Protein AF-A0A6S6LXG1-F1 (afdb_monomer)

pLDDT: mean 86.77, std 9.82, range [50.0, 97.0]

Nearest PDB structures (foldseek):
  8jmt-assembly1_A  TM=3.812E-01  e=1.300E+00  Homo sapiens

Secondary structure (DSSP, 8-state):
--HHHHHHHHHH-HHHHHHHHTTSHHHHHHHHHHHHHHHHHIIIIIIIIS-BPPPHHHHHHHHHHHHHHHHHHHHHH-TT-HHHHHHHHHHHHHHHHHHHHHHHHHHHHHHHHHSS-TT---PPPSS---GGG--HHHH-HHHH---S-TT--SB-PPTT----HHHHHHHHHTTT--EEEGGGTEEEHHHHHHHHHHHHHHHHHHHHHHHHHHHHHHHHHHHHHHHHHHHTT--

Sequence (235 aa):
MKLSEMIGNFRSDPVGSISQWQDKRFLWIFMAALSLFMVILAHSVFQVWLYMRPCEQCVYIRLAFFAMAFGGIVAAIKPSNPALKIVGYLFAIWGSFKGVLYSIKLDKIHHAAHSEDIFGVQGCSPEPTFPFHLPLDKWSPEWFKPTGDCGYDNPIIPDGAQLSSLQKAITDFYSEGWYLWPPAHFMNMAQCTVITFGVILLFLLVAAVCWIVTLVRKRQSAAHEETSGYTGKLA

Organism: NCBI:txid60035

Foldseek 3Di:
DDPVVLVVVCVVPVLVSLLVVLQDLVVLQVLLVVLVVVLCCCQVPQCPLLVFFAALLNLLLNVLSVLLNVLSVQCSVGVVDVVSPVSSLVSNLVSLVSLLVSLVVLVQCLCCVPDPNPPSPPWGDQDHQDPVRDPCCVVPVSRRGTDDTRNAGAHDDDPPDDHDPVSVVVSVLQRVHDAPHSVVSHHHPSRVRNVVSVVSSVSSVSSVVSNVVVVVVVVVVVVVVVVVVVVVVVD

Radius of gyration: 23.17 Å; Cα contacts (8 Å, |Δi|>4): 299; chains: 1; bounding box: 65×37×72 Å

InterPro domains:
  IPR003752 Disulphide bond formation protein DsbB/BdbC [PF02600] (24-206)
  IPR023380 DsbB-like superfamily [G3DSA:1.20.1550.10] (15-222)
  IPR023380 DsbB-like superfamily [SSF158442] (28-207)
  IPR050183 Disulfide bond formation protein B [PTHR36570] (16-219)

Mean predicted aligned error: 7.6 Å

Structure (mmCIF, N/CA/C/O backbone):
data_AF-A0A6S6LXG1-F1
#
_entry.id   AF-A0A6S6LXG1-F1
#
loop_
_atom_site.group_PDB
_atom_site.id
_atom_site.type_symbol
_atom_site.label_atom_id
_atom_site.label_alt_id
_atom_site.label_comp_id
_atom_site.label_asym_id
_atom_site.label_entity_id
_atom_site.label_seq_id
_atom_site.pdbx_PDB_ins_code
_atom_site.Cartn_x
_atom_site.Cartn_y
_atom_site.Cartn_z
_atom_site.occupancy
_atom_site.B_iso_or_equiv
_atom_site.auth_seq_id
_atom_site.auth_comp_id
_atom_site.auth_asym_id
_atom_site.auth_atom_id
_atom_site.pdbx_PDB_model_num
ATOM 1 N N . MET A 1 1 ? -0.052 13.928 26.828 1.00 54.91 1 MET A N 1
ATOM 2 C CA . MET A 1 1 ? -0.209 12.702 27.641 1.00 54.91 1 MET A CA 1
ATOM 3 C C . MET A 1 1 ? 1.182 12.146 27.875 1.00 54.91 1 MET A C 1
ATOM 5 O O . MET A 1 1 ? 1.918 12.033 26.900 1.00 54.91 1 MET A O 1
ATOM 9 N N . LYS A 1 2 ? 1.592 11.923 29.128 1.00 75.56 2 LYS A N 1
ATOM 10 C CA . LYS A 1 2 ? 2.951 11.444 29.430 1.00 75.56 2 LYS A CA 1
ATOM 11 C C . LYS A 1 2 ? 3.081 9.977 28.999 1.00 75.56 2 LYS A C 1
ATOM 13 O O . LYS A 1 2 ? 2.139 9.204 29.153 1.00 75.56 2 LYS A O 1
ATOM 18 N N . LEU A 1 3 ? 4.238 9.591 28.460 1.00 70.88 3 LEU A N 1
ATOM 19 C CA . LEU A 1 3 ? 4.496 8.228 27.970 1.00 70.88 3 LEU A CA 1
ATOM 20 C C . LEU A 1 3 ? 4.300 7.166 29.073 1.00 70.88 3 LEU A C 1
ATOM 22 O O . LEU A 1 3 ? 3.804 6.077 28.804 1.00 70.88 3 LEU A O 1
ATOM 26 N N . SER A 1 4 ? 4.603 7.515 30.326 1.00 71.62 4 SER A N 1
ATOM 27 C CA . SER A 1 4 ? 4.422 6.649 31.498 1.00 71.62 4 SER A CA 1
ATOM 28 C C . SER A 1 4 ? 2.957 6.283 31.774 1.00 71.62 4 SER A C 1
ATOM 30 O O . SER A 1 4 ? 2.664 5.133 32.088 1.00 71.62 4 SER A O 1
ATOM 32 N N . GLU A 1 5 ? 2.024 7.223 31.605 1.00 72.19 5 GLU A N 1
ATOM 33 C CA . GLU A 1 5 ? 0.582 6.979 31.774 1.00 72.19 5 GLU A CA 1
ATOM 34 C C . GLU A 1 5 ? 0.023 6.114 30.640 1.00 72.19 5 GLU A C 1
ATOM 36 O O . GLU A 1 5 ? -0.834 5.261 30.857 1.00 72.19 5 GLU A O 1
ATOM 41 N N . MET A 1 6 ? 0.550 6.292 29.426 1.00 64.75 6 MET A N 1
ATOM 42 C CA . MET A 1 6 ? 0.181 5.485 28.263 1.00 64.75 6 MET A CA 1
ATOM 43 C C . MET A 1 6 ? 0.564 4.011 28.455 1.00 64.75 6 MET A C 1
ATOM 45 O O . MET A 1 6 ? -0.238 3.125 28.168 1.00 64.75 6 MET A O 1
ATOM 49 N N . ILE A 1 7 ? 1.761 3.756 28.994 1.00 72.75 7 ILE A N 1
ATOM 50 C CA . ILE A 1 7 ? 2.251 2.403 29.292 1.00 72.75 7 ILE A CA 1
ATOM 51 C C . ILE A 1 7 ? 1.462 1.774 30.452 1.00 72.75 7 ILE A C 1
ATOM 53 O O . ILE A 1 7 ? 1.132 0.589 30.395 1.00 72.75 7 ILE A O 1
ATOM 57 N N . GLY A 1 8 ? 1.121 2.559 31.481 1.00 72.50 8 GLY A N 1
ATOM 58 C CA . GLY A 1 8 ? 0.299 2.102 32.605 1.00 72.50 8 GLY A CA 1
ATOM 59 C C . GLY A 1 8 ? -1.102 1.655 32.175 1.00 72.50 8 GLY A C 1
ATOM 60 O O . GLY A 1 8 ? -1.518 0.547 32.505 1.00 72.50 8 GLY A O 1
ATOM 61 N N . ASN A 1 9 ? -1.787 2.469 31.369 1.00 68.69 9 ASN A N 1
ATOM 62 C CA . ASN A 1 9 ? -3.134 2.170 30.868 1.00 68.69 9 ASN A CA 1
ATOM 63 C C . ASN A 1 9 ? -3.162 0.992 29.881 1.00 68.69 9 ASN A C 1
ATOM 65 O O . ASN A 1 9 ? -4.111 0.209 29.870 1.00 68.69 9 ASN A O 1
ATOM 69 N N . PHE A 1 10 ? -2.105 0.825 29.081 1.00 72.69 10 PHE A N 1
ATOM 70 C CA . PHE A 1 10 ? -1.986 -0.318 28.178 1.00 72.69 10 PHE A CA 1
ATOM 71 C C . PHE A 1 10 ? -1.843 -1.646 28.935 1.00 72.69 10 PHE A C 1
ATOM 73 O O . PHE A 1 10 ? -2.375 -2.662 28.498 1.00 72.69 10 PHE A O 1
ATOM 80 N N . ARG A 1 11 ? -1.150 -1.648 30.084 1.00 74.25 11 ARG A N 1
ATOM 81 C CA . ARG A 1 11 ? -1.007 -2.849 30.922 1.00 74.25 11 ARG A CA 1
ATOM 82 C C . ARG A 1 11 ? -2.300 -3.246 31.634 1.00 74.25 11 ARG A C 1
ATOM 84 O O . ARG A 1 11 ? -2.480 -4.431 31.892 1.00 74.25 11 ARG A O 1
ATOM 91 N N . SER A 1 12 ? -3.168 -2.292 31.966 1.00 76.56 12 SER A N 1
ATOM 92 C CA . SER A 1 12 ? -4.411 -2.557 32.700 1.00 76.56 12 SER A CA 1
ATOM 93 C C . SER A 1 12 ? -5.587 -2.925 31.790 1.00 76.56 12 SER A C 1
ATOM 95 O O . SER A 1 12 ? -6.290 -3.888 32.080 1.00 76.56 12 SER A O 1
ATOM 97 N N . ASP A 1 13 ? -5.788 -2.210 30.679 1.00 81.19 13 ASP A N 1
ATOM 98 C CA . ASP A 1 13 ? -6.789 -2.550 29.657 1.00 81.19 13 ASP A CA 1
ATOM 99 C C . ASP A 1 13 ? -6.217 -2.319 28.246 1.00 81.19 13 ASP A C 1
ATOM 101 O O . ASP A 1 13 ? -6.402 -1.244 27.651 1.00 81.19 13 ASP A O 1
ATOM 105 N N . PRO A 1 14 ? -5.512 -3.318 27.679 1.00 81.88 14 PRO A N 1
ATOM 106 C CA . PRO A 1 14 ? -4.904 -3.187 26.357 1.00 81.88 14 PRO A CA 1
ATOM 107 C C . PRO A 1 14 ? -5.962 -2.993 25.265 1.00 81.88 14 PRO A C 1
ATOM 109 O O . PRO A 1 14 ? -5.760 -2.219 24.329 1.00 81.88 14 PRO A O 1
ATOM 112 N N . VAL A 1 15 ? -7.124 -3.638 25.403 1.00 82.56 15 VAL A N 1
ATOM 113 C CA . VAL A 1 15 ? -8.207 -3.591 24.411 1.00 82.56 15 VAL A CA 1
ATOM 114 C C . VAL A 1 15 ? -8.875 -2.216 24.402 1.00 82.56 15 VAL A C 1
ATOM 116 O O . VAL A 1 15 ? -9.028 -1.610 23.338 1.00 82.56 15 VAL A O 1
ATOM 119 N N . GLY A 1 16 ? -9.226 -1.691 25.580 1.00 79.69 16 GLY A N 1
ATOM 120 C CA . GLY A 1 16 ? -9.799 -0.351 25.707 1.00 79.69 16 GLY A CA 1
ATOM 121 C C . GLY A 1 16 ? -8.837 0.744 25.250 1.00 79.69 16 GLY A C 1
ATOM 122 O O . GLY A 1 16 ? -9.248 1.656 24.531 1.00 79.69 16 GLY A O 1
ATOM 123 N N . SER A 1 17 ? -7.548 0.620 25.580 1.00 82.75 17 SER A N 1
ATOM 124 C CA . SER A 1 17 ? -6.512 1.577 25.169 1.00 82.75 17 SER A CA 1
ATOM 125 C C . SER A 1 17 ? -6.363 1.653 23.644 1.00 82.75 17 SER A C 1
ATOM 127 O O . SER A 1 17 ? -6.397 2.749 23.078 1.00 82.75 17 SER A O 1
ATOM 129 N N . ILE A 1 18 ? -6.289 0.504 22.957 1.00 84.88 18 ILE A N 1
ATOM 130 C CA . ILE A 1 18 ? -6.210 0.445 21.486 1.00 84.88 18 ILE A CA 1
ATOM 131 C C . ILE A 1 18 ? -7.464 1.052 20.844 1.00 84.88 18 ILE A C 1
ATOM 133 O O . ILE A 1 18 ? -7.360 1.812 19.878 1.00 84.88 18 ILE A O 1
ATOM 137 N N . SER A 1 19 ? -8.655 0.769 21.384 1.00 85.38 19 SER A N 1
ATOM 138 C CA . SER A 1 19 ? -9.895 1.365 20.873 1.00 85.38 19 SER A CA 1
ATOM 139 C C . SER A 1 19 ? -9.915 2.889 21.038 1.00 85.38 19 SER A C 1
ATOM 141 O O . SER A 1 19 ? -10.388 3.584 20.140 1.00 85.38 19 SER A O 1
ATOM 143 N N . GLN A 1 20 ? -9.419 3.427 22.157 1.00 84.56 20 GLN A N 1
ATOM 144 C CA . GLN A 1 20 ? -9.377 4.877 22.395 1.00 84.56 20 GLN A CA 1
ATOM 145 C C . GLN A 1 20 ? -8.392 5.594 21.467 1.00 84.56 20 GLN A C 1
ATOM 147 O O . GLN A 1 20 ? -8.624 6.738 21.068 1.00 84.56 20 GLN A O 1
ATOM 152 N N . TRP A 1 21 ? -7.288 4.942 21.102 1.00 84.88 21 TRP A N 1
ATOM 153 C CA . TRP A 1 21 ? -6.325 5.513 20.162 1.00 84.88 21 TRP A CA 1
ATOM 154 C C . TRP A 1 21 ? -6.929 5.697 18.770 1.00 84.88 21 TRP A C 1
ATOM 156 O O . TRP A 1 21 ? -6.679 6.716 18.131 1.00 84.88 21 TRP A O 1
ATOM 166 N N . GLN A 1 22 ? -7.805 4.788 18.338 1.00 85.88 22 GLN A N 1
ATOM 167 C CA . GLN A 1 22 ? -8.521 4.908 17.063 1.00 85.88 22 GLN A CA 1
ATOM 168 C C . GLN A 1 22 ? -9.509 6.078 17.016 1.00 85.88 22 GLN A C 1
ATOM 170 O O . GLN A 1 22 ? -9.909 6.496 15.930 1.00 85.88 22 GLN A O 1
ATOM 175 N N . ASP A 1 23 ? -9.919 6.619 18.165 1.00 85.56 23 ASP A N 1
ATOM 176 C CA . ASP A 1 23 ? -10.752 7.824 18.217 1.00 85.56 23 ASP A CA 1
ATOM 177 C C . ASP A 1 23 ? -9.929 9.103 17.976 1.00 85.56 23 ASP A C 1
ATOM 179 O O . ASP A 1 23 ? -10.484 10.192 17.807 1.00 85.56 23 ASP A O 1
ATOM 183 N N . LYS A 1 24 ? -8.593 9.003 17.920 1.00 88.62 24 LYS A N 1
ATOM 184 C CA . LYS A 1 24 ? -7.716 10.119 17.564 1.00 88.62 24 LYS A CA 1
ATOM 185 C C . LYS A 1 24 ? -7.605 10.234 16.045 1.00 88.62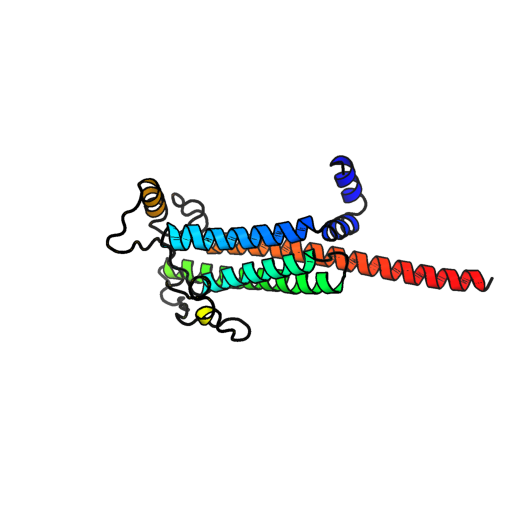 24 LYS A C 1
ATOM 187 O O . LYS A 1 24 ? -7.136 9.325 15.365 1.00 88.62 24 LYS A O 1
ATOM 192 N N . ARG A 1 25 ? -7.943 11.417 15.518 1.00 90.38 25 ARG A N 1
ATOM 193 C CA . ARG A 1 25 ? -7.800 11.759 14.087 1.00 90.38 25 ARG A CA 1
ATOM 194 C C . ARG A 1 25 ? -6.385 11.537 13.559 1.00 90.38 25 ARG A C 1
ATOM 196 O O . ARG A 1 25 ? -6.219 11.166 12.405 1.00 90.38 25 ARG A O 1
ATOM 203 N N . PHE A 1 26 ? -5.389 11.753 14.418 1.00 89.75 26 PHE A N 1
ATOM 204 C CA . PHE A 1 26 ? -3.976 11.649 14.073 1.00 89.75 26 PHE A CA 1
ATOM 205 C C . PHE A 1 26 ? -3.621 10.311 13.416 1.00 89.75 26 PHE A C 1
ATOM 207 O O . PHE A 1 26 ? -2.958 10.325 12.389 1.00 89.75 26 PHE A O 1
ATOM 214 N N . LEU A 1 27 ? -4.106 9.176 13.937 1.00 90.50 27 LEU A N 1
ATOM 215 C CA . LEU A 1 27 ? -3.762 7.862 13.376 1.00 90.50 27 LEU A CA 1
ATOM 216 C C . LEU A 1 27 ? -4.322 7.663 11.963 1.00 90.50 27 LEU A C 1
ATOM 218 O O . LEU A 1 27 ? -3.623 7.168 11.083 1.00 90.50 27 LEU A O 1
ATOM 222 N N . TRP A 1 28 ? -5.558 8.102 11.728 1.00 92.12 28 TRP A N 1
ATOM 223 C CA . TRP A 1 28 ? -6.205 8.008 10.419 1.00 92.12 28 TRP A CA 1
ATOM 224 C C . TRP A 1 28 ? -5.559 8.932 9.384 1.00 92.12 28 TRP A C 1
ATOM 226 O O . TRP A 1 28 ? -5.317 8.517 8.252 1.00 92.12 28 TRP A O 1
ATOM 236 N N . ILE A 1 29 ? -5.223 10.162 9.789 1.00 94.50 29 ILE A N 1
ATOM 237 C CA . ILE A 1 29 ? -4.490 11.116 8.946 1.00 94.50 29 ILE A CA 1
ATOM 238 C C . ILE A 1 29 ? -3.092 10.584 8.640 1.00 94.50 29 ILE A C 1
ATOM 240 O O . ILE A 1 29 ? -2.658 10.659 7.498 1.00 94.50 29 ILE A O 1
ATOM 244 N N . PHE A 1 30 ? -2.401 10.019 9.631 1.00 93.88 30 PHE A N 1
ATOM 245 C CA . PHE A 1 30 ? -1.071 9.448 9.448 1.00 93.88 30 PHE A CA 1
ATOM 246 C C . PHE A 1 30 ? -1.091 8.289 8.446 1.00 93.88 30 PHE A C 1
ATOM 248 O O . PHE A 1 30 ? -0.284 8.270 7.521 1.00 93.88 30 PHE A O 1
ATOM 255 N N . MET A 1 31 ? -2.061 7.374 8.562 1.00 94.06 31 MET A N 1
ATOM 256 C CA . MET A 1 31 ? -2.251 6.292 7.591 1.00 94.06 31 MET A CA 1
ATOM 257 C C . MET A 1 31 ? -2.513 6.832 6.177 1.00 94.06 31 MET A C 1
ATOM 259 O O . MET A 1 31 ? -1.912 6.349 5.215 1.00 94.06 31 MET A O 1
ATOM 263 N N . ALA A 1 32 ? -3.383 7.838 6.040 1.00 95.62 32 ALA A N 1
ATOM 264 C CA . ALA A 1 32 ? -3.685 8.438 4.743 1.00 95.62 32 ALA A CA 1
ATOM 265 C C . ALA A 1 32 ? -2.471 9.154 4.134 1.00 95.62 32 ALA A C 1
ATOM 267 O O . ALA A 1 32 ? -2.164 8.954 2.960 1.00 95.62 32 ALA A O 1
ATOM 268 N N . ALA A 1 33 ? -1.752 9.935 4.942 1.00 96.44 33 ALA A N 1
ATOM 269 C CA . ALA A 1 33 ? -0.554 10.653 4.530 1.00 96.44 33 ALA A CA 1
ATOM 270 C C . ALA A 1 33 ? 0.553 9.691 4.091 1.00 96.44 33 ALA A C 1
ATOM 272 O O . ALA A 1 33 ? 1.143 9.895 3.036 1.00 96.44 33 ALA A O 1
ATOM 273 N N . LEU A 1 34 ? 0.793 8.615 4.848 1.00 95.31 34 LEU A N 1
ATOM 274 C CA . LEU A 1 34 ? 1.797 7.612 4.495 1.00 95.31 34 LEU A CA 1
ATOM 275 C C . LEU A 1 34 ? 1.427 6.867 3.205 1.00 95.31 34 LEU A C 1
ATOM 277 O O . LEU A 1 34 ? 2.284 6.667 2.350 1.00 95.31 34 LEU A O 1
ATOM 281 N N . SER A 1 35 ? 0.150 6.510 3.035 1.00 95.31 35 SER A N 1
ATOM 282 C CA . SER A 1 35 ? -0.333 5.846 1.814 1.00 95.31 35 SER A CA 1
ATOM 283 C C . SER A 1 35 ? -0.146 6.738 0.583 1.00 95.31 35 SER A C 1
ATOM 285 O O . SER A 1 35 ? 0.361 6.286 -0.441 1.00 95.31 35 SER A O 1
ATOM 287 N N . LEU A 1 36 ? -0.500 8.022 0.693 1.00 96.25 36 LEU A N 1
ATOM 288 C CA . LEU A 1 36 ? -0.339 8.982 -0.397 1.00 96.25 36 LEU A CA 1
ATOM 289 C C . LEU A 1 36 ? 1.138 9.284 -0.682 1.00 96.25 36 LEU A C 1
ATOM 291 O O . LEU A 1 36 ? 1.534 9.349 -1.841 1.00 96.25 36 LEU A O 1
ATOM 295 N N . PHE A 1 37 ? 1.960 9.413 0.361 1.00 96.00 37 PHE A N 1
ATOM 296 C CA . PHE A 1 37 ? 3.401 9.608 0.232 1.00 96.00 37 PHE A CA 1
ATOM 297 C C . PHE A 1 37 ? 4.055 8.473 -0.561 1.00 96.00 37 PHE A C 1
ATOM 299 O O . PHE A 1 37 ? 4.823 8.747 -1.478 1.00 96.00 37 PHE A O 1
ATOM 306 N N . MET A 1 38 ? 3.703 7.214 -0.275 1.00 94.44 38 MET A N 1
ATOM 307 C CA . MET A 1 38 ? 4.233 6.062 -1.014 1.00 94.44 38 MET A CA 1
ATOM 308 C C . MET A 1 38 ? 3.838 6.089 -2.494 1.00 94.44 38 MET A C 1
ATOM 310 O O . MET A 1 38 ? 4.668 5.809 -3.356 1.00 94.44 38 MET A O 1
ATOM 314 N N . VAL A 1 39 ? 2.599 6.477 -2.810 1.00 94.75 39 VAL A N 1
ATOM 315 C CA . VAL A 1 39 ? 2.130 6.596 -4.201 1.00 94.75 39 VAL A CA 1
ATOM 316 C C . VAL A 1 39 ? 2.844 7.723 -4.946 1.00 94.75 39 VAL A C 1
ATOM 318 O O . VAL A 1 39 ? 3.282 7.521 -6.078 1.00 94.75 39 VAL A O 1
ATOM 321 N N . ILE A 1 40 ? 3.000 8.888 -4.312 1.00 95.38 40 ILE A N 1
ATOM 322 C CA . ILE A 1 40 ? 3.719 10.030 -4.891 1.00 95.38 40 ILE A CA 1
ATOM 323 C C . ILE A 1 40 ? 5.184 9.668 -5.117 1.00 95.38 40 ILE A C 1
ATOM 325 O O . ILE A 1 40 ? 5.707 9.910 -6.197 1.00 95.38 40 ILE A O 1
ATOM 329 N N . LEU A 1 41 ? 5.837 9.041 -4.140 1.00 93.75 41 LEU A N 1
ATOM 330 C CA . LEU A 1 41 ? 7.217 8.589 -4.274 1.00 93.75 41 LEU A CA 1
ATOM 331 C C . LEU A 1 41 ? 7.359 7.605 -5.443 1.00 93.75 41 LEU A C 1
ATOM 333 O O . LEU A 1 41 ? 8.239 7.776 -6.286 1.00 93.75 41 LEU A O 1
ATOM 337 N N . ALA A 1 42 ? 6.455 6.628 -5.550 1.00 92.75 42 ALA A N 1
ATOM 338 C CA . ALA A 1 42 ? 6.487 5.649 -6.631 1.00 92.75 42 ALA A CA 1
ATOM 339 C C . ALA A 1 42 ? 6.268 6.264 -8.019 1.00 92.75 42 ALA A C 1
ATOM 341 O O . ALA A 1 42 ? 6.842 5.805 -9.006 1.00 92.75 42 ALA A O 1
ATOM 342 N N . HIS A 1 43 ? 5.440 7.298 -8.113 1.00 93.31 43 HIS A N 1
ATOM 343 C CA . HIS A 1 43 ? 5.183 7.975 -9.373 1.00 93.31 43 HIS A CA 1
ATOM 344 C C . HIS A 1 43 ? 6.292 8.980 -9.722 1.00 93.31 43 HIS A C 1
ATOM 346 O O . HIS A 1 43 ? 6.926 8.880 -10.768 1.00 93.31 43 HIS A O 1
ATOM 352 N N . SER A 1 44 ? 6.585 9.925 -8.833 1.00 92.50 44 SER A N 1
ATOM 353 C CA . SER A 1 44 ? 7.521 11.015 -9.106 1.00 92.50 44 SER A CA 1
ATOM 354 C C . SER A 1 44 ? 8.978 10.553 -9.163 1.00 92.50 44 SER A C 1
ATOM 356 O O . SER A 1 44 ? 9.723 11.016 -10.022 1.00 92.50 44 SER A O 1
ATOM 358 N N . VAL A 1 45 ? 9.398 9.642 -8.279 1.00 92.19 45 VAL A N 1
ATOM 359 C CA . VAL A 1 45 ? 10.798 9.193 -8.223 1.00 92.19 45 VAL A CA 1
ATOM 360 C C . VAL A 1 45 ? 11.021 8.001 -9.148 1.00 92.19 45 VAL A C 1
ATOM 362 O O . VAL A 1 45 ? 11.843 8.086 -10.054 1.00 92.19 45 VAL A O 1
ATOM 365 N N . PHE A 1 46 ? 10.286 6.900 -8.966 1.00 91.69 46 PHE A N 1
ATOM 366 C CA . PHE A 1 46 ? 10.557 5.683 -9.743 1.00 91.69 46 PHE A CA 1
ATOM 367 C C . PHE A 1 46 ? 10.071 5.795 -11.192 1.00 91.69 46 PHE A C 1
ATOM 369 O O . PHE A 1 46 ? 10.844 5.543 -12.114 1.00 91.69 46 PHE A O 1
ATOM 376 N N . GLN A 1 47 ? 8.830 6.235 -11.420 1.00 91.69 47 GLN A N 1
ATOM 377 C CA . GLN A 1 47 ? 8.297 6.314 -12.784 1.00 91.69 47 GLN A CA 1
ATOM 378 C C . GLN A 1 47 ? 8.841 7.505 -13.582 1.00 91.69 47 GLN A C 1
ATOM 380 O O . GLN A 1 47 ? 9.290 7.315 -14.709 1.00 91.69 47 GLN A O 1
ATOM 385 N N . VAL A 1 48 ? 8.787 8.723 -13.036 1.00 91.25 48 VAL A N 1
ATOM 386 C CA . VAL A 1 48 ? 9.152 9.934 -13.793 1.00 91.25 48 VAL A CA 1
ATOM 387 C C . VAL A 1 48 ? 10.661 10.185 -13.785 1.00 91.25 48 VAL A C 1
ATOM 389 O O . VAL A 1 48 ? 11.233 10.456 -14.836 1.00 91.25 48 VAL A O 1
ATOM 392 N N . TRP A 1 49 ? 11.322 10.093 -12.626 1.00 91.31 49 TRP A N 1
ATOM 393 C CA . TRP A 1 49 ? 12.741 10.451 -12.513 1.00 91.31 49 TRP A CA 1
ATOM 394 C C . TRP A 1 49 ? 13.698 9.303 -12.873 1.00 91.31 49 TRP A C 1
ATOM 396 O O . TRP A 1 49 ? 14.724 9.547 -13.503 1.00 91.31 49 TRP A O 1
ATOM 406 N N . LEU A 1 50 ? 13.368 8.053 -12.531 1.00 90.75 50 LEU A N 1
ATOM 407 C CA . LEU A 1 50 ? 14.183 6.872 -12.864 1.00 90.75 50 LEU A CA 1
ATOM 408 C C . LEU A 1 50 ? 13.725 6.123 -14.119 1.00 90.75 50 LEU A C 1
ATOM 410 O O . LEU A 1 50 ? 14.344 5.129 -14.477 1.00 90.75 50 LEU A O 1
ATOM 414 N N . TYR A 1 51 ? 12.679 6.587 -14.806 1.00 91.62 51 TYR A N 1
ATOM 415 C CA . TYR A 1 51 ? 12.156 5.960 -16.026 1.00 91.62 51 TYR A CA 1
ATOM 416 C C . TYR A 1 51 ? 11.784 4.471 -15.869 1.00 91.62 51 TYR A C 1
ATOM 418 O O . TYR A 1 51 ? 11.883 3.692 -16.820 1.00 91.62 51 TYR A O 1
ATOM 426 N N . MET A 1 52 ? 11.335 4.059 -14.680 1.00 90.88 52 MET A N 1
ATOM 427 C CA . MET A 1 52 ? 10.823 2.706 -14.443 1.00 90.88 52 MET A CA 1
ATOM 428 C C . MET A 1 52 ? 9.349 2.637 -14.850 1.00 90.88 52 MET A C 1
ATOM 430 O O . MET A 1 52 ? 8.495 3.352 -14.317 1.00 90.88 52 MET A O 1
ATOM 434 N N . ARG A 1 53 ? 9.019 1.786 -15.822 1.00 90.56 53 ARG A N 1
ATOM 435 C CA . ARG A 1 53 ? 7.662 1.742 -16.381 1.00 90.56 53 ARG A CA 1
ATOM 436 C C . ARG A 1 53 ? 6.701 0.982 -15.458 1.00 90.56 53 ARG A C 1
ATOM 438 O O . ARG A 1 53 ? 6.996 -0.150 -15.085 1.00 90.56 53 ARG A O 1
ATOM 445 N N . PRO A 1 54 ? 5.534 1.548 -15.090 1.00 90.69 54 PRO A N 1
ATOM 446 C CA . PRO A 1 54 ? 4.557 0.828 -14.288 1.00 90.69 54 PRO A CA 1
ATOM 447 C C . PRO A 1 54 ? 3.938 -0.329 -15.077 1.00 90.69 54 PRO A C 1
ATOM 449 O O . PRO A 1 54 ? 3.487 -0.175 -16.212 1.00 90.69 54 PRO A O 1
ATOM 452 N N . CYS A 1 55 ? 3.865 -1.475 -14.417 1.00 90.44 55 CYS A N 1
ATOM 453 C CA . CYS A 1 55 ? 3.197 -2.675 -14.888 1.00 90.44 55 CYS A CA 1
ATOM 454 C C . CYS A 1 55 ? 1.707 -2.716 -14.488 1.00 90.44 55 CYS A C 1
ATOM 456 O O . CYS A 1 55 ? 1.247 -1.924 -13.660 1.00 90.44 55 CYS A O 1
ATOM 458 N N . GLU A 1 56 ? 0.946 -3.687 -15.003 1.00 91.12 56 GLU A N 1
ATOM 459 C CA . GLU A 1 56 ? -0.473 -3.878 -14.650 1.00 91.12 56 GLU A CA 1
ATOM 460 C C . GLU A 1 56 ? -0.680 -4.071 -13.131 1.00 91.12 56 GLU A C 1
ATOM 462 O O . GLU A 1 56 ? -1.505 -3.407 -12.504 1.00 91.12 56 GLU A O 1
ATOM 467 N N . GLN A 1 57 ? 0.115 -4.933 -12.487 1.00 91.00 57 GLN A N 1
ATOM 468 C CA . GLN A 1 57 ? 0.002 -5.135 -11.034 1.00 91.00 57 GLN A CA 1
ATOM 469 C C . GLN A 1 57 ? 0.449 -3.897 -10.244 1.00 91.00 57 GLN A C 1
ATOM 471 O O . GLN A 1 57 ? -0.083 -3.609 -9.174 1.00 91.00 57 GLN A O 1
ATOM 476 N N . CYS A 1 58 ? 1.380 -3.120 -10.794 1.00 91.94 58 CYS A N 1
ATOM 477 C CA . CYS A 1 58 ? 1.902 -1.899 -10.200 1.00 91.94 58 CYS A CA 1
ATOM 478 C C . CYS A 1 58 ? 0.802 -0.824 -10.110 1.00 91.94 58 CYS A C 1
ATOM 480 O O . CYS A 1 58 ? 0.644 -0.179 -9.071 1.00 91.94 58 CYS A O 1
ATOM 482 N N . VAL A 1 59 ? -0.018 -0.670 -11.159 1.00 93.06 59 VAL A N 1
ATOM 483 C CA . VAL A 1 59 ? -1.168 0.253 -11.134 1.00 93.06 59 VAL A CA 1
ATOM 484 C C . VAL A 1 59 ? -2.285 -0.232 -10.202 1.00 93.06 59 VAL A C 1
ATOM 486 O O . VAL A 1 59 ? -2.935 0.585 -9.546 1.00 93.06 59 VAL A O 1
ATOM 489 N N . TYR A 1 60 ? -2.461 -1.546 -10.038 1.00 93.38 60 TYR A N 1
ATOM 490 C CA . TYR A 1 60 ? -3.380 -2.095 -9.036 1.00 93.38 60 TYR A CA 1
ATOM 491 C C . TYR A 1 60 ? -2.905 -1.876 -7.593 1.00 93.38 60 TYR A C 1
ATOM 493 O O . TYR A 1 60 ? -3.717 -1.566 -6.719 1.00 93.38 60 TYR A O 1
ATOM 501 N N . ILE A 1 61 ? -1.598 -1.970 -7.337 1.00 94.44 61 ILE A N 1
ATOM 502 C CA . ILE A 1 61 ? -0.994 -1.633 -6.039 1.00 94.44 61 ILE A CA 1
ATOM 503 C C . ILE A 1 61 ? -1.194 -0.144 -5.715 1.00 94.44 61 ILE A C 1
ATOM 505 O O . ILE A 1 61 ? -1.555 0.202 -4.589 1.00 94.44 61 ILE A O 1
ATOM 509 N N . ARG A 1 62 ? -1.047 0.751 -6.701 1.00 95.00 62 ARG A N 1
ATOM 510 C CA . ARG A 1 62 ? -1.355 2.184 -6.522 1.00 95.00 62 ARG A CA 1
ATOM 511 C C . ARG A 1 62 ? -2.813 2.403 -6.146 1.00 95.00 62 ARG A C 1
ATOM 513 O O . ARG A 1 62 ? -3.094 3.148 -5.209 1.00 95.00 62 ARG A O 1
ATOM 520 N N . LEU A 1 63 ? -3.737 1.721 -6.824 1.00 94.50 63 LEU A N 1
ATOM 521 C CA . LEU A 1 63 ? -5.158 1.776 -6.480 1.00 94.50 63 LEU A CA 1
ATOM 522 C C . LEU A 1 63 ? -5.414 1.311 -5.037 1.00 94.50 63 LEU A C 1
ATOM 524 O O . LEU A 1 63 ? -6.204 1.935 -4.332 1.00 94.50 63 LEU A O 1
ATOM 528 N N . ALA A 1 64 ? -4.737 0.255 -4.578 1.00 95.94 64 ALA A N 1
ATOM 529 C CA . ALA A 1 64 ? -4.843 -0.220 -3.200 1.00 95.94 64 ALA A CA 1
ATOM 530 C C . ALA A 1 64 ? -4.422 0.855 -2.178 1.00 95.94 64 ALA A C 1
ATOM 532 O O . ALA A 1 64 ? -5.157 1.109 -1.220 1.00 95.94 64 ALA A O 1
ATOM 533 N N . PHE A 1 65 ? -3.303 1.549 -2.411 1.00 96.44 65 PHE A N 1
ATOM 534 C CA . PHE A 1 65 ? -2.889 2.676 -1.567 1.00 96.44 65 PHE A CA 1
ATOM 535 C C . PHE A 1 65 ? -3.862 3.859 -1.632 1.00 96.44 65 PHE A C 1
ATOM 537 O O . PHE A 1 65 ? -4.162 4.450 -0.594 1.00 96.44 65 PHE A O 1
ATOM 544 N N . PHE A 1 66 ? -4.408 4.187 -2.807 1.00 95.50 66 PHE A N 1
ATOM 545 C CA . PHE A 1 66 ? -5.441 5.222 -2.927 1.00 95.50 66 PHE A CA 1
ATOM 546 C C . PHE A 1 66 ? -6.713 4.864 -2.151 1.00 95.50 66 PHE A C 1
ATOM 548 O O . PHE A 1 66 ? -7.265 5.717 -1.456 1.00 95.50 66 PHE A O 1
ATOM 555 N N . ALA A 1 67 ? -7.156 3.605 -2.204 1.00 95.75 67 ALA A N 1
ATOM 556 C CA . ALA A 1 67 ? -8.301 3.133 -1.430 1.00 95.75 67 ALA A CA 1
ATOM 557 C C . ALA A 1 67 ? -8.048 3.246 0.082 1.00 95.75 67 ALA A C 1
ATOM 559 O O . ALA A 1 67 ? -8.916 3.709 0.823 1.00 95.75 67 ALA A O 1
ATOM 560 N N . MET A 1 68 ? -6.842 2.903 0.544 1.00 96.50 68 MET A N 1
ATOM 561 C CA . MET A 1 68 ? -6.451 3.090 1.944 1.00 96.50 68 MET A CA 1
ATOM 562 C C . MET A 1 68 ? -6.397 4.565 2.347 1.00 96.50 68 MET A C 1
ATOM 564 O O . MET A 1 68 ? -6.899 4.923 3.414 1.00 96.50 68 MET A O 1
ATOM 568 N N . ALA A 1 69 ? -5.844 5.431 1.494 1.00 96.75 69 ALA A N 1
ATOM 569 C CA . ALA A 1 69 ? -5.818 6.869 1.731 1.00 96.75 69 ALA A CA 1
ATOM 570 C C . ALA A 1 69 ? -7.238 7.438 1.853 1.00 96.75 69 ALA A C 1
ATOM 572 O O . ALA A 1 69 ? -7.529 8.171 2.799 1.00 96.75 69 ALA A O 1
ATOM 573 N N . PHE A 1 70 ? -8.145 7.027 0.962 1.00 96.06 70 PHE A N 1
ATOM 574 C CA . PHE A 1 70 ? -9.557 7.396 1.023 1.00 96.06 70 PHE A CA 1
ATOM 575 C C . PHE A 1 70 ? -10.216 6.920 2.324 1.00 96.06 70 PHE A C 1
ATOM 577 O O . PHE A 1 70 ? -10.840 7.719 3.023 1.00 96.06 70 PHE A O 1
ATOM 584 N N . GLY A 1 71 ? -10.016 5.655 2.709 1.00 94.62 71 GLY A N 1
ATOM 585 C CA . GLY A 1 71 ? -10.529 5.118 3.972 1.00 94.62 71 GLY A CA 1
ATOM 586 C C . GLY A 1 71 ? -10.029 5.892 5.198 1.00 94.62 71 GLY A C 1
ATOM 587 O O . GLY A 1 71 ? -10.811 6.213 6.096 1.00 94.62 71 GLY A O 1
ATOM 588 N N . GLY A 1 72 ? -8.746 6.267 5.203 1.00 94.12 72 GLY A N 1
ATOM 589 C CA . GLY A 1 72 ? -8.145 7.094 6.250 1.00 94.12 72 GLY A CA 1
ATOM 590 C C . GLY A 1 72 ? -8.743 8.497 6.329 1.00 94.12 72 GLY A C 1
ATOM 591 O O . GLY A 1 72 ? -9.095 8.953 7.415 1.00 94.12 72 GLY A O 1
ATOM 592 N N . ILE A 1 73 ? -8.938 9.161 5.188 1.00 95.69 73 ILE A N 1
ATOM 593 C CA . ILE A 1 73 ? -9.562 10.490 5.129 1.00 95.69 73 ILE A CA 1
ATOM 594 C C . ILE A 1 73 ? -11.004 10.434 5.646 1.00 95.69 73 ILE A C 1
ATOM 596 O O . ILE A 1 73 ? -11.379 11.245 6.493 1.00 95.69 73 ILE A O 1
ATOM 600 N N . VAL A 1 74 ? -11.800 9.454 5.203 1.00 94.69 74 VAL A N 1
ATOM 601 C CA . VAL A 1 74 ? -13.205 9.302 5.620 1.00 94.69 74 VAL A CA 1
ATOM 602 C C . VAL A 1 74 ? -13.319 9.089 7.132 1.00 94.69 74 VAL A C 1
ATOM 604 O O . VAL A 1 74 ? -14.109 9.766 7.797 1.00 94.69 74 VAL A O 1
ATOM 607 N N . ALA A 1 75 ? -12.501 8.203 7.704 1.00 92.25 75 ALA A N 1
ATOM 608 C CA . ALA A 1 75 ? -12.491 7.970 9.147 1.00 92.25 75 ALA A CA 1
ATOM 609 C C . ALA A 1 75 ? -11.959 9.176 9.947 1.00 92.25 75 ALA A C 1
ATOM 611 O O . ALA A 1 75 ? -12.411 9.419 11.071 1.00 92.25 75 ALA A O 1
ATOM 612 N N . ALA A 1 76 ? -11.051 9.976 9.376 1.00 92.50 76 ALA A N 1
ATOM 613 C CA . ALA A 1 76 ? -10.488 11.157 10.029 1.00 92.50 76 ALA A CA 1
ATOM 614 C C . ALA A 1 76 ? -11.497 12.307 10.224 1.00 92.50 76 ALA A C 1
ATOM 616 O O . ALA A 1 76 ? -11.339 13.091 11.167 1.00 92.50 76 ALA A O 1
ATOM 617 N N . ILE A 1 77 ? -12.550 12.406 9.397 1.00 92.56 77 ILE A N 1
ATOM 618 C CA . ILE A 1 77 ? -13.567 13.474 9.491 1.00 92.56 77 ILE A CA 1
ATOM 619 C C 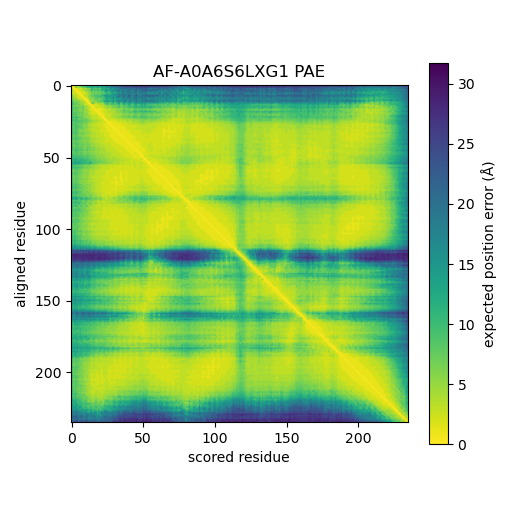. ILE A 1 77 ? -14.195 13.492 10.892 1.00 92.56 77 ILE A C 1
ATOM 621 O O . ILE A 1 77 ? -14.157 14.501 11.608 1.00 92.56 77 ILE A O 1
ATOM 625 N N . LYS A 1 78 ? -14.740 12.353 11.326 1.00 90.75 78 LYS A N 1
ATOM 626 C CA . LYS A 1 78 ? -15.313 12.190 12.666 1.00 90.75 78 LYS A CA 1
ATOM 627 C C . LYS A 1 78 ? -15.065 10.761 13.156 1.00 90.75 78 LYS A C 1
ATOM 629 O O . LYS A 1 78 ? -15.958 9.924 13.033 1.00 90.75 78 LYS A O 1
ATOM 634 N N . PRO A 1 79 ? -13.892 10.488 13.758 1.00 84.94 79 PRO A N 1
ATOM 635 C CA . PRO A 1 79 ? -13.516 9.138 14.185 1.00 84.94 79 PRO A CA 1
ATOM 636 C C . PRO A 1 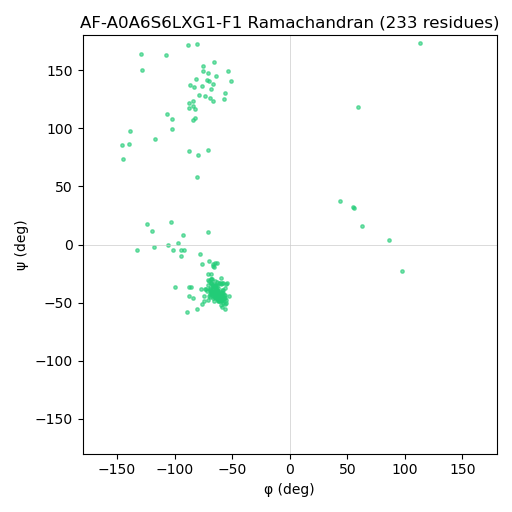79 ? -14.390 8.607 15.329 1.00 84.94 79 PRO A C 1
ATOM 638 O O . PRO A 1 79 ? -14.446 7.404 15.550 1.00 84.94 79 PRO A O 1
ATOM 641 N N . SER A 1 80 ? -15.123 9.474 16.033 1.00 83.00 80 SER A N 1
ATOM 642 C CA . SER A 1 80 ? -16.112 9.057 17.031 1.00 83.00 80 SER A CA 1
ATOM 643 C C . SER A 1 80 ? -17.417 8.531 16.424 1.00 83.00 80 SER A C 1
ATOM 645 O O . SER A 1 80 ? -18.189 7.883 17.127 1.00 83.00 80 SER A O 1
ATOM 647 N N . ASN A 1 81 ? -17.693 8.800 15.141 1.00 89.81 81 ASN A N 1
ATOM 648 C CA . ASN A 1 81 ? -18.891 8.297 14.475 1.00 89.81 81 ASN A CA 1
ATOM 649 C C . ASN A 1 81 ? -18.658 6.847 14.005 1.00 89.81 81 ASN A C 1
ATOM 651 O O . ASN A 1 81 ? -17.825 6.634 13.117 1.00 89.81 81 ASN A O 1
ATOM 655 N N . PRO A 1 82 ? -19.404 5.854 14.531 1.00 87.56 82 PRO A N 1
ATOM 656 C CA . PRO A 1 82 ? -19.220 4.457 14.152 1.00 87.56 82 PRO A CA 1
ATOM 657 C C . PRO A 1 82 ? -19.467 4.207 12.659 1.00 87.56 82 PRO A C 1
ATOM 659 O O . PRO A 1 82 ? -18.769 3.386 12.076 1.00 87.56 82 PRO A O 1
ATOM 662 N N . ALA A 1 83 ? -20.385 4.935 12.014 1.00 90.88 83 ALA A N 1
ATOM 663 C CA . ALA A 1 83 ? -20.683 4.742 10.594 1.00 90.88 83 ALA A CA 1
ATOM 664 C C . ALA A 1 83 ? -19.489 5.114 9.697 1.00 90.88 83 ALA A C 1
ATOM 666 O O . ALA A 1 83 ? -19.071 4.319 8.858 1.00 90.88 83 ALA A O 1
ATOM 667 N N . LEU A 1 84 ? -18.884 6.288 9.915 1.00 91.06 84 LEU A N 1
ATOM 668 C CA . LEU A 1 84 ? -17.706 6.722 9.149 1.00 91.06 84 LEU A CA 1
ATOM 669 C C . LEU A 1 84 ? -16.486 5.845 9.430 1.00 91.06 84 LEU A C 1
ATOM 671 O O . LEU A 1 84 ? -15.708 5.568 8.521 1.00 91.06 84 LEU A O 1
ATOM 675 N N . LYS A 1 85 ? -16.340 5.373 10.673 1.00 91.06 85 LYS A N 1
ATOM 676 C CA . LYS A 1 85 ? -15.276 4.439 11.042 1.00 91.06 85 LYS A CA 1
ATOM 677 C C . LYS A 1 85 ? -15.427 3.099 10.316 1.00 91.06 85 LYS A C 1
ATOM 679 O O . LYS A 1 85 ? -14.435 2.589 9.809 1.00 91.06 85 LYS A O 1
ATOM 684 N N . ILE A 1 86 ? -16.647 2.564 10.205 1.00 93.81 86 ILE A N 1
ATOM 685 C CA . ILE A 1 86 ? -16.920 1.341 9.431 1.00 93.81 86 ILE A CA 1
ATOM 686 C C . ILE A 1 86 ? -16.552 1.547 7.964 1.00 93.81 86 ILE A C 1
ATOM 688 O O . ILE A 1 86 ? -15.818 0.734 7.415 1.00 93.81 86 ILE A O 1
ATOM 692 N N . VAL A 1 87 ? -16.993 2.647 7.344 1.00 94.94 87 VAL A N 1
ATOM 693 C CA . VAL A 1 87 ? -16.645 2.949 5.945 1.00 94.94 87 VAL A CA 1
ATOM 694 C C . VAL A 1 87 ? -15.127 3.046 5.771 1.00 94.94 87 VAL A C 1
ATOM 696 O O . VAL A 1 87 ? -14.576 2.423 4.867 1.00 94.94 87 VAL A O 1
ATOM 699 N N . GLY A 1 88 ? -14.431 3.752 6.665 1.00 94.19 88 GLY A N 1
ATOM 700 C CA . GLY A 1 88 ? -12.973 3.854 6.625 1.00 94.19 88 GLY A CA 1
ATOM 701 C C . GLY A 1 88 ? -12.270 2.500 6.739 1.00 94.19 88 GLY A C 1
ATOM 702 O O . GLY A 1 88 ? -11.377 2.210 5.945 1.00 94.19 88 GLY A O 1
ATOM 703 N N . TYR A 1 89 ? -12.715 1.642 7.663 1.00 94.56 89 TYR A N 1
ATOM 704 C CA . TYR A 1 89 ? -12.202 0.277 7.792 1.00 9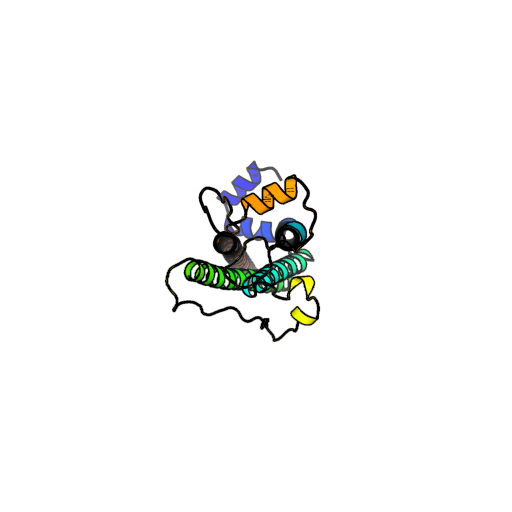4.56 89 TYR A CA 1
ATOM 705 C C . TYR A 1 89 ? -12.483 -0.578 6.559 1.00 94.56 89 TYR A C 1
ATOM 707 O O . TYR A 1 89 ? -11.593 -1.309 6.141 1.00 94.56 89 TYR A O 1
ATOM 715 N N . LEU A 1 90 ? -13.670 -0.480 5.955 1.00 95.56 90 LEU A N 1
ATOM 716 C CA . LEU A 1 90 ? -14.002 -1.232 4.743 1.00 95.56 90 LEU A CA 1
ATOM 717 C C . LEU A 1 90 ? -13.026 -0.906 3.611 1.00 95.56 90 LEU A C 1
ATOM 719 O O . LEU A 1 90 ? -12.449 -1.820 3.029 1.00 95.56 90 LEU A O 1
ATOM 723 N N . PHE A 1 91 ? -12.778 0.379 3.349 1.00 95.88 91 PHE A N 1
ATOM 724 C CA . PHE A 1 91 ? -11.823 0.797 2.321 1.00 95.88 91 PHE A CA 1
ATOM 725 C C . PHE A 1 91 ? -10.374 0.438 2.674 1.00 95.88 91 PHE A C 1
ATOM 727 O O . PHE A 1 91 ? -9.639 -0.036 1.809 1.00 95.88 91 PHE A O 1
ATOM 734 N N . ALA A 1 92 ? -9.960 0.613 3.931 1.00 95.62 92 ALA A N 1
ATOM 735 C CA . ALA A 1 92 ? -8.594 0.320 4.359 1.00 95.62 92 ALA A CA 1
ATOM 736 C C . ALA A 1 92 ? -8.280 -1.189 4.352 1.00 95.62 92 ALA A C 1
ATOM 738 O O . ALA A 1 92 ? -7.221 -1.601 3.874 1.00 95.62 92 ALA A O 1
ATOM 739 N N . ILE A 1 93 ? -9.205 -2.025 4.834 1.00 96.44 93 ILE A N 1
ATOM 740 C CA . ILE A 1 93 ? -9.071 -3.489 4.828 1.00 96.44 93 ILE A CA 1
ATOM 741 C C . ILE A 1 93 ? -9.155 -4.016 3.397 1.00 96.44 93 ILE A C 1
ATOM 743 O O . ILE A 1 93 ? -8.319 -4.821 3.003 1.00 96.44 93 ILE A O 1
ATOM 747 N N . TRP A 1 94 ? -10.113 -3.542 2.593 1.00 96.31 94 TRP A N 1
ATOM 748 C CA . TRP A 1 94 ? -10.207 -3.945 1.190 1.00 96.31 94 TRP A CA 1
ATOM 749 C C . TRP A 1 94 ? -8.946 -3.562 0.409 1.00 96.31 94 TRP A C 1
ATOM 751 O O . TRP A 1 94 ? -8.385 -4.404 -0.288 1.00 96.31 94 TRP A O 1
ATOM 761 N N . GLY A 1 95 ? -8.466 -2.324 0.571 1.00 95.50 95 GLY A N 1
ATOM 762 C CA . GLY A 1 95 ? -7.251 -1.833 -0.073 1.00 95.50 95 GLY A CA 1
ATOM 763 C C . GLY A 1 95 ? -6.027 -2.653 0.321 1.00 95.50 95 GLY A C 1
ATOM 764 O O . GLY A 1 95 ? -5.349 -3.182 -0.552 1.00 95.50 95 GLY A O 1
ATOM 765 N N . SER A 1 96 ? -5.785 -2.848 1.620 1.00 96.50 96 SER A N 1
ATOM 766 C CA . SER A 1 96 ? -4.642 -3.640 2.096 1.00 96.50 96 SER A CA 1
ATOM 767 C C . SER A 1 96 ? -4.723 -5.112 1.683 1.00 96.50 96 SER A C 1
ATOM 769 O O . SER A 1 96 ? -3.738 -5.660 1.197 1.00 96.50 96 SER A O 1
ATOM 771 N N . PHE A 1 97 ? -5.896 -5.743 1.768 1.00 97.00 97 PHE A N 1
ATOM 772 C CA . PHE A 1 97 ? -6.092 -7.123 1.321 1.00 97.00 97 PHE A CA 1
ATOM 773 C C . PHE A 1 97 ? -5.834 -7.289 -0.181 1.00 97.00 97 PHE A C 1
ATOM 775 O O . PHE A 1 97 ? -5.086 -8.174 -0.596 1.00 97.00 97 PHE A O 1
ATOM 782 N N . LYS A 1 98 ? -6.413 -6.415 -1.013 1.00 95.50 98 LYS A N 1
ATOM 783 C CA . LYS A 1 98 ? -6.170 -6.425 -2.460 1.00 95.50 98 LYS A CA 1
ATOM 784 C C . LYS A 1 98 ? -4.710 -6.108 -2.784 1.00 95.50 98 LYS A C 1
ATOM 786 O O . LYS A 1 98 ? -4.156 -6.766 -3.657 1.00 95.50 98 LYS A O 1
ATOM 791 N N . GLY A 1 99 ? -4.087 -5.185 -2.053 1.00 95.81 99 GLY A N 1
ATOM 792 C CA . GLY A 1 99 ? -2.661 -4.872 -2.139 1.00 95.81 99 GLY A CA 1
ATOM 793 C C . GLY A 1 99 ? -1.787 -6.107 -1.931 1.00 95.81 99 GLY A C 1
ATOM 794 O O . GLY A 1 99 ? -0.978 -6.416 -2.798 1.00 95.81 99 GLY A O 1
ATOM 795 N N . VAL A 1 100 ? -2.025 -6.884 -0.864 1.00 96.81 100 VAL A N 1
ATOM 796 C CA . VAL A 1 100 ? -1.329 -8.166 -0.634 1.00 96.81 100 VAL A CA 1
ATOM 797 C C . VAL A 1 100 ? -1.489 -9.106 -1.831 1.00 96.81 100 VAL A C 1
ATOM 799 O O . VAL A 1 100 ? -0.501 -9.654 -2.312 1.00 96.81 100 VAL A O 1
ATOM 802 N N . LEU A 1 101 ? -2.710 -9.283 -2.345 1.00 94.69 101 LEU A N 1
ATOM 803 C CA . LEU A 1 101 ? -2.961 -10.188 -3.473 1.00 94.69 101 LEU A CA 1
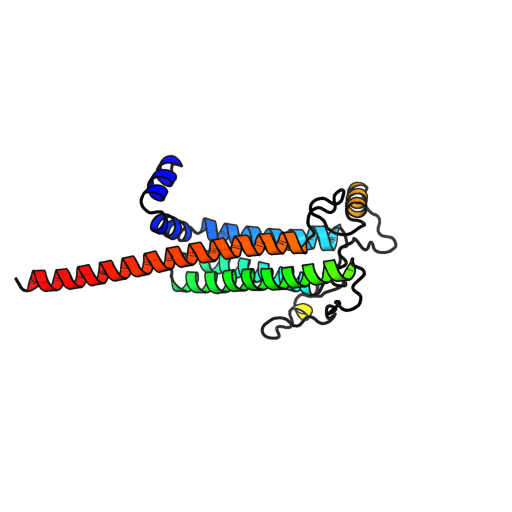ATOM 804 C C . LEU A 1 101 ? -2.234 -9.758 -4.754 1.00 94.69 101 LEU A C 1
ATOM 806 O O . LEU A 1 101 ? -1.645 -10.602 -5.430 1.00 94.69 101 LEU A O 1
ATOM 810 N N . TYR A 1 102 ? -2.264 -8.465 -5.087 1.00 93.69 102 TYR A N 1
ATOM 811 C CA . TYR A 1 102 ? -1.574 -7.929 -6.262 1.00 93.69 102 TYR A CA 1
ATOM 812 C C . TYR A 1 102 ? -0.056 -8.030 -6.121 1.00 93.69 102 TYR A C 1
ATOM 814 O O . TYR A 1 102 ? 0.617 -8.440 -7.065 1.00 93.69 102 TYR A O 1
ATOM 822 N N . SER A 1 103 ? 0.478 -7.747 -4.932 1.00 93.88 103 SER A N 1
ATOM 823 C CA . SER A 1 103 ? 1.905 -7.875 -4.647 1.00 93.88 103 SER A CA 1
ATOM 824 C C . SER A 1 103 ? 2.378 -9.334 -4.690 1.00 93.88 103 SER A C 1
ATOM 826 O O . SER A 1 103 ? 3.414 -9.606 -5.285 1.00 93.88 103 SER A O 1
ATOM 828 N N . ILE A 1 104 ? 1.604 -10.298 -4.172 1.00 93.38 104 ILE A N 1
ATOM 829 C CA . ILE A 1 104 ? 1.926 -11.735 -4.298 1.00 93.38 104 ILE A CA 1
ATOM 830 C C . ILE A 1 104 ? 1.907 -12.165 -5.767 1.00 93.38 104 ILE A C 1
ATOM 832 O O . ILE A 1 104 ? 2.767 -12.930 -6.201 1.00 93.38 104 ILE A O 1
ATOM 836 N N . LYS A 1 105 ? 0.920 -11.703 -6.546 1.00 90.81 105 LYS A N 1
ATOM 837 C CA . LYS A 1 105 ? 0.851 -12.015 -7.979 1.00 90.81 105 LYS A CA 1
ATOM 838 C C . LYS A 1 105 ? 2.067 -11.453 -8.717 1.00 90.81 105 LYS A C 1
ATOM 840 O O . LYS A 1 105 ? 2.649 -12.163 -9.529 1.00 90.81 105 LYS A O 1
ATOM 845 N N . LEU A 1 106 ? 2.461 -10.218 -8.413 1.00 90.44 106 LEU A N 1
ATOM 846 C CA . LEU A 1 106 ? 3.642 -9.594 -8.999 1.00 90.44 106 LEU A CA 1
ATOM 847 C C . LEU A 1 106 ? 4.932 -10.334 -8.623 1.00 90.44 106 LEU A C 1
ATOM 849 O O . LEU A 1 106 ? 5.749 -10.561 -9.504 1.00 90.44 106 LEU A O 1
ATOM 853 N N . ASP A 1 107 ? 5.091 -10.758 -7.367 1.00 91.00 107 ASP A N 1
ATOM 854 C CA . ASP A 1 107 ? 6.273 -11.506 -6.911 1.00 91.00 107 ASP A CA 1
ATOM 855 C C . ASP A 1 107 ? 6.410 -12.850 -7.639 1.00 91.00 107 ASP A C 1
ATOM 857 O O . ASP A 1 107 ? 7.482 -13.191 -8.128 1.00 91.00 107 ASP A O 1
ATOM 861 N N . LYS A 1 108 ? 5.296 -13.572 -7.819 1.00 88.62 108 LYS A N 1
ATOM 862 C CA . LYS A 1 108 ? 5.275 -14.814 -8.608 1.00 88.62 108 LYS A CA 1
ATOM 863 C C . LYS A 1 108 ? 5.689 -14.587 -10.060 1.00 88.62 108 LYS A C 1
ATOM 865 O O . LYS A 1 108 ? 6.446 -15.387 -10.598 1.00 88.62 108 LYS A O 1
ATOM 870 N N . ILE A 1 109 ? 5.197 -13.514 -10.684 1.00 87.81 109 ILE A N 1
ATOM 871 C CA . ILE A 1 109 ? 5.564 -13.166 -12.063 1.00 87.81 109 ILE A CA 1
ATOM 872 C C . ILE A 1 109 ? 7.038 -12.758 -12.134 1.00 87.81 109 ILE A C 1
ATOM 874 O O . ILE A 1 109 ? 7.733 -13.201 -13.036 1.00 87.81 109 ILE A O 1
ATOM 878 N N . HIS A 1 110 ? 7.528 -11.965 -11.180 1.00 87.56 110 HIS A N 1
ATOM 879 C CA . HIS A 1 110 ? 8.928 -11.549 -11.128 1.00 87.56 110 HIS A CA 1
ATOM 880 C C . HIS A 1 110 ? 9.868 -12.745 -10.949 1.00 87.56 110 HIS A C 1
ATOM 882 O O . HIS A 1 110 ? 10.867 -12.832 -11.657 1.00 87.56 110 HIS A O 1
ATOM 888 N N . HIS A 1 111 ? 9.525 -13.697 -10.076 1.00 85.38 111 HIS A N 1
ATOM 889 C CA . HIS A 1 111 ? 10.284 -14.936 -9.927 1.00 85.38 111 HIS A CA 1
ATOM 890 C C . HIS A 1 111 ? 10.267 -15.761 -11.218 1.00 85.38 111 HIS A C 1
ATOM 892 O O . HIS A 1 111 ? 11.320 -16.186 -11.666 1.00 85.38 111 HIS A O 1
ATOM 898 N N . ALA A 1 112 ? 9.097 -15.952 -11.839 1.00 84.81 112 ALA A N 1
ATOM 899 C CA . ALA A 1 112 ? 8.977 -16.711 -13.086 1.00 84.81 112 ALA A CA 1
ATOM 900 C C . ALA A 1 112 ? 9.707 -16.051 -14.270 1.00 84.81 112 ALA A C 1
ATOM 902 O O . ALA A 1 112 ? 10.251 -16.751 -15.113 1.00 84.81 112 ALA A O 1
ATOM 903 N N . ALA A 1 113 ? 9.738 -14.716 -14.335 1.00 81.19 113 ALA A N 1
ATOM 904 C CA . ALA A 1 113 ? 10.435 -13.970 -15.385 1.00 81.19 113 ALA A CA 1
ATOM 905 C C . ALA A 1 113 ? 11.968 -14.054 -15.268 1.00 81.19 113 ALA A C 1
ATOM 907 O O . ALA A 1 113 ? 12.663 -13.908 -16.271 1.00 81.19 113 ALA A O 1
ATOM 908 N N . HIS A 1 114 ? 12.482 -14.290 -14.057 1.00 79.12 114 HIS A N 1
ATOM 909 C CA . HIS A 1 114 ? 13.916 -14.396 -13.769 1.00 79.12 114 HIS A CA 1
ATOM 910 C C . HIS A 1 114 ? 14.389 -15.837 -13.513 1.00 79.12 114 HIS A C 1
ATOM 912 O O . HIS A 1 114 ? 15.578 -16.052 -13.280 1.00 79.12 114 HIS A O 1
ATOM 918 N N . SER A 1 115 ? 13.494 -16.828 -13.556 1.00 77.25 115 SER A N 1
ATOM 919 C CA . SER A 1 115 ? 13.825 -18.253 -13.463 1.00 77.25 115 SER A CA 1
ATOM 920 C C . SER A 1 115 ? 13.663 -18.949 -14.818 1.00 77.25 115 SER A C 1
ATOM 922 O O . SER A 1 115 ? 12.981 -18.454 -15.708 1.00 77.25 115 SER A O 1
ATOM 924 N N . GLU A 1 116 ? 14.241 -20.142 -14.986 1.00 66.19 116 GLU A N 1
ATOM 925 C CA . GLU A 1 116 ? 14.113 -20.938 -16.225 1.00 66.19 116 GLU A CA 1
ATOM 926 C C . GLU A 1 116 ? 12.699 -21.539 -16.444 1.00 66.19 116 GLU A C 1
ATOM 928 O O . GLU A 1 116 ? 12.491 -22.368 -17.331 1.00 66.19 116 GLU A O 1
ATOM 933 N N . ASP A 1 117 ? 11.697 -21.123 -15.659 1.00 60.94 117 ASP A N 1
ATOM 934 C CA . ASP A 1 117 ? 10.331 -21.661 -15.687 1.00 60.94 117 ASP A CA 1
ATOM 935 C C . ASP A 1 117 ? 9.455 -20.932 -16.720 1.00 60.94 117 ASP A C 1
ATOM 937 O O . ASP A 1 117 ? 8.616 -20.081 -16.417 1.00 60.94 117 ASP A O 1
ATOM 941 N N . ILE A 1 118 ? 9.612 -21.336 -17.981 1.00 55.03 118 ILE A N 1
ATOM 942 C CA . ILE A 1 118 ? 8.922 -20.765 -19.153 1.00 55.03 118 ILE A CA 1
ATOM 943 C C . ILE A 1 118 ? 7.389 -21.001 -19.115 1.00 55.03 118 ILE A C 1
ATOM 945 O O . ILE A 1 118 ? 6.627 -20.331 -19.809 1.00 55.03 118 ILE A O 1
ATOM 949 N N . PHE A 1 119 ? 6.894 -21.922 -18.278 1.00 53.03 119 PHE A N 1
ATOM 950 C CA . PHE A 1 119 ? 5.470 -22.292 -18.199 1.00 53.03 119 PHE A CA 1
ATOM 951 C C . PHE A 1 119 ? 4.660 -21.535 -17.128 1.00 53.03 119 PHE A C 1
ATOM 953 O O . PHE A 1 119 ? 3.443 -21.708 -17.049 1.00 53.03 119 PHE A O 1
ATOM 960 N N . GLY A 1 120 ? 5.298 -20.690 -16.308 1.00 52.00 120 GLY A N 1
ATOM 961 C CA . GLY A 1 120 ? 4.644 -19.957 -15.214 1.00 52.00 120 GLY A CA 1
ATOM 962 C C . GLY A 1 120 ? 4.116 -18.564 -15.577 1.00 52.00 120 GLY A C 1
ATOM 963 O O . GLY A 1 120 ? 3.485 -17.909 -14.743 1.00 52.00 120 GLY A O 1
ATOM 964 N N . VAL A 1 121 ? 4.367 -18.087 -16.800 1.00 55.75 121 VAL A N 1
ATOM 965 C CA . VAL A 1 121 ? 4.099 -16.698 -17.197 1.00 55.75 121 VAL A CA 1
ATOM 966 C C . VAL A 1 121 ? 2.616 -16.509 -17.524 1.00 55.75 121 VAL A C 1
ATOM 968 O O . VAL A 1 121 ? 2.200 -16.426 -18.678 1.00 55.75 121 VAL A O 1
ATOM 971 N N . GLN A 1 122 ? 1.776 -16.411 -16.493 1.00 58.69 122 GLN A N 1
ATOM 972 C CA . GLN A 1 122 ? 0.479 -15.761 -16.649 1.00 58.69 122 GLN A CA 1
ATOM 973 C C . GLN A 1 122 ? 0.755 -14.260 -16.816 1.00 58.69 122 GLN A C 1
ATOM 975 O O . GLN A 1 122 ? 0.754 -13.498 -15.847 1.00 58.69 122 GLN A O 1
ATOM 980 N N . GLY A 1 123 ? 1.110 -13.886 -18.050 1.00 61.25 123 GLY A N 1
ATOM 981 C CA . GLY A 1 123 ? 1.524 -12.542 -18.431 1.00 61.25 123 GLY A CA 1
ATOM 982 C C . GLY A 1 123 ? 0.494 -11.494 -18.019 1.00 61.25 123 GLY A C 1
ATOM 983 O O . GLY A 1 123 ? -0.707 -11.766 -17.933 1.00 61.25 123 GLY A O 1
ATOM 984 N N . CYS A 1 124 ? 0.977 -10.293 -17.722 1.00 74.56 124 CYS A N 1
ATOM 985 C CA . CYS A 1 124 ? 0.095 -9.165 -17.465 1.00 74.56 124 CYS A CA 1
ATOM 986 C C . CYS A 1 124 ? -0.57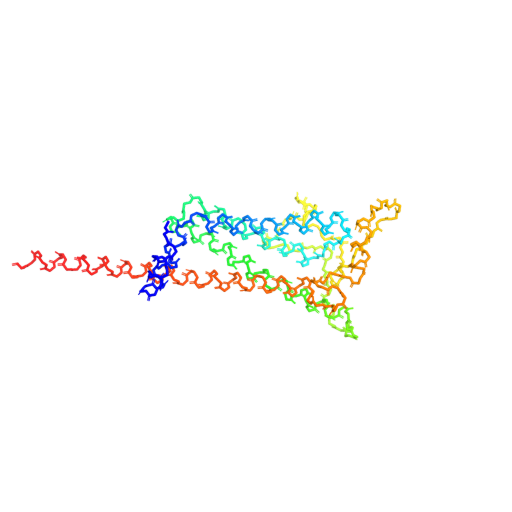8 -8.695 -18.752 1.00 74.56 124 CYS A C 1
ATOM 988 O O . CYS A 1 124 ? -0.000 -8.776 -19.835 1.00 74.56 124 CYS A O 1
ATOM 990 N N . SER A 1 125 ? -1.804 -8.197 -18.616 1.00 77.50 125 SER A N 1
ATOM 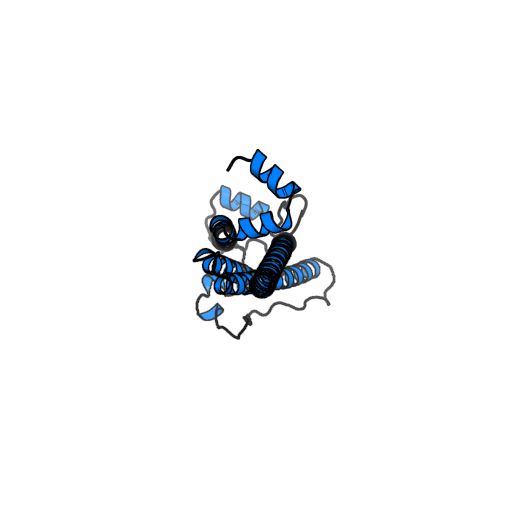991 C CA . SER A 1 125 ? -2.536 -7.620 -19.737 1.00 77.50 125 SER A CA 1
ATOM 992 C C . SER A 1 125 ? -2.102 -6.165 -19.943 1.00 77.50 125 SER A C 1
ATOM 994 O O . SER A 1 125 ? -2.033 -5.412 -18.965 1.00 77.50 125 SER A O 1
ATOM 996 N N . PRO A 1 126 ? -1.862 -5.726 -21.191 1.00 70.19 126 PRO A N 1
ATOM 997 C CA . PRO A 1 126 ? -1.667 -4.309 -21.493 1.00 70.19 126 PRO A CA 1
ATOM 998 C C . PRO A 1 126 ? -2.945 -3.485 -21.255 1.00 70.19 126 PRO A C 1
ATOM 1000 O O . PRO A 1 126 ? -2.869 -2.272 -21.068 1.00 70.19 126 PRO A O 1
ATOM 1003 N N . GLU A 1 127 ? -4.112 -4.134 -21.216 1.00 76.69 127 GLU A N 1
ATOM 1004 C CA . GLU A 1 127 ? -5.386 -3.523 -20.834 1.00 76.69 127 GLU A CA 1
ATOM 1005 C C . GLU A 1 127 ? -5.754 -3.922 -19.394 1.00 76.69 127 GLU A C 1
ATOM 1007 O O . GLU A 1 127 ? -6.109 -5.084 -19.158 1.00 76.69 127 GLU A O 1
ATOM 1012 N N . PRO A 1 128 ? -5.666 -2.996 -18.418 1.00 80.62 128 PRO A N 1
ATOM 1013 C CA . PRO A 1 128 ? -5.998 -3.290 -17.031 1.00 80.62 128 PRO A CA 1
ATOM 1014 C C . PRO A 1 128 ? -7.517 -3.350 -16.814 1.00 80.62 128 PRO A C 1
ATOM 1016 O O . PRO A 1 128 ? -8.270 -2.472 -17.235 1.00 80.62 128 PRO A O 1
ATOM 1019 N N . THR A 1 129 ? -7.978 -4.348 -16.064 1.00 83.56 129 THR A N 1
ATOM 1020 C CA . THR A 1 129 ? -9.366 -4.463 -15.604 1.00 83.56 129 THR A CA 1
ATOM 1021 C C . THR A 1 129 ? -9.474 -4.042 -14.142 1.00 83.56 129 THR A C 1
ATOM 1023 O O . THR A 1 129 ? -9.177 -4.816 -13.226 1.00 83.56 129 THR A O 1
ATOM 1026 N N . PHE A 1 130 ? -9.917 -2.811 -13.896 1.00 83.38 130 PHE A N 1
ATOM 1027 C CA . PHE A 1 130 ? -10.104 -2.320 -12.532 1.00 83.38 130 PHE A CA 1
ATOM 1028 C C . PHE A 1 130 ? -11.364 -2.897 -11.866 1.00 83.38 130 PHE A C 1
ATOM 1030 O O . PHE A 1 130 ? -12.343 -3.225 -12.546 1.00 83.38 130 PHE A O 1
ATOM 1037 N N . PRO A 1 131 ? -11.384 -2.982 -10.520 1.00 80.62 131 PRO A N 1
ATOM 1038 C CA . PRO A 1 131 ? -12.593 -3.306 -9.770 1.00 80.62 131 PRO A CA 1
ATOM 1039 C C . PRO A 1 131 ? -13.769 -2.414 -10.191 1.00 80.62 131 PRO A C 1
ATOM 1041 O O . PRO A 1 131 ? -13.588 -1.222 -10.430 1.00 80.62 131 PRO A O 1
ATOM 1044 N N . PHE A 1 132 ? -14.968 -2.995 -10.278 1.00 80.31 132 PHE A N 1
ATOM 1045 C CA . PHE A 1 132 ? -16.192 -2.322 -10.743 1.00 80.31 132 PHE A CA 1
ATOM 1046 C C . PHE A 1 132 ? -16.154 -1.820 -12.200 1.00 80.31 132 PHE A C 1
ATOM 1048 O O . PHE A 1 132 ? -17.004 -1.019 -12.578 1.00 80.31 132 PHE A O 1
ATOM 1055 N N . HIS A 1 133 ? -15.200 -2.287 -13.019 1.00 81.50 133 HIS A N 1
ATOM 1056 C CA . HIS A 1 133 ? -15.027 -1.875 -14.421 1.00 81.50 133 HIS A CA 1
ATOM 1057 C C . HIS A 1 133 ? -14.864 -0.356 -14.604 1.00 81.50 133 HIS A C 1
ATOM 1059 O O . HIS A 1 133 ? -15.269 0.214 -15.616 1.00 81.50 133 HIS A O 1
ATOM 1065 N N . LEU A 1 134 ? -14.261 0.307 -13.615 1.00 83.56 134 LEU A N 1
ATOM 1066 C CA . LEU A 1 134 ? -13.956 1.733 -13.684 1.00 83.56 134 LEU A CA 1
ATOM 1067 C C . LEU A 1 134 ? -12.839 1.981 -14.717 1.00 83.56 134 LEU A C 1
ATOM 1069 O O . LEU A 1 134 ? -11.769 1.387 -14.584 1.00 83.56 134 LEU A O 1
ATOM 1073 N N . PRO A 1 135 ? -13.025 2.874 -15.706 1.00 87.12 135 PRO A N 1
ATOM 1074 C CA . PRO A 1 135 ? -12.018 3.157 -16.731 1.00 87.12 135 PRO A CA 1
ATOM 1075 C C . PRO A 1 135 ? -10.944 4.133 -16.210 1.00 87.12 135 PRO A C 1
ATOM 1077 O O . PRO A 1 135 ? -10.767 5.235 -16.736 1.00 87.12 135 PRO A O 1
ATOM 1080 N N . LEU A 1 136 ? -10.258 3.762 -15.122 1.00 86.19 136 LEU A N 1
ATOM 1081 C CA . LEU A 1 136 ? -9.253 4.606 -14.457 1.00 86.19 136 LEU A CA 1
ATOM 1082 C C . LEU A 1 136 ? -8.037 4.883 -15.348 1.00 86.19 136 LEU A C 1
ATOM 1084 O O . LEU A 1 136 ? -7.465 5.969 -15.286 1.00 86.19 136 LEU A O 1
ATOM 1088 N N . ASP A 1 137 ? -7.692 3.933 -16.212 1.00 85.19 137 ASP A N 1
ATOM 1089 C CA . ASP A 1 137 ? -6.698 4.065 -17.279 1.00 85.19 137 ASP A CA 1
ATOM 1090 C C . ASP A 1 137 ? -7.040 5.191 -18.263 1.00 85.19 137 ASP A C 1
ATOM 1092 O O . ASP A 1 137 ? -6.140 5.858 -18.770 1.00 85.19 137 ASP A O 1
ATOM 1096 N N . LYS A 1 138 ? -8.332 5.436 -18.514 1.00 87.25 138 LYS A N 1
ATOM 1097 C CA . LYS A 1 138 ? -8.801 6.512 -19.401 1.00 87.25 138 LYS A CA 1
ATOM 1098 C C . LYS A 1 138 ? -8.966 7.834 -18.664 1.00 87.25 138 LYS A C 1
ATOM 1100 O O . LYS A 1 138 ? -8.695 8.883 -19.237 1.00 87.25 138 LYS A O 1
ATOM 1105 N N . TRP A 1 139 ? -9.420 7.798 -17.412 1.00 90.12 139 TRP A N 1
ATOM 1106 C CA . TRP A 1 139 ? -9.636 9.007 -16.611 1.00 90.12 139 TRP A CA 1
ATOM 1107 C C . TRP A 1 139 ? -8.330 9.648 -16.141 1.00 90.12 139 TRP A C 1
ATOM 1109 O O . TRP A 1 139 ? -8.229 10.871 -16.110 1.00 90.12 139 TRP A O 1
ATOM 1119 N N . SER A 1 140 ? -7.336 8.841 -15.766 1.00 90.56 140 SER A N 1
ATOM 1120 C CA . SER A 1 140 ? -6.043 9.326 -15.283 1.00 90.56 140 SER A CA 1
ATOM 1121 C C . SER A 1 140 ? -4.911 8.391 -15.743 1.00 90.56 140 SER A C 1
ATOM 1123 O O . SER A 1 140 ? -4.361 7.613 -14.952 1.00 90.56 140 SER A O 1
ATOM 1125 N N . PRO A 1 141 ? -4.558 8.441 -17.044 1.00 87.50 141 PRO A N 1
ATOM 1126 C CA . PRO A 1 141 ? -3.593 7.522 -17.646 1.00 87.50 141 PRO A CA 1
ATOM 1127 C C . PRO A 1 141 ? -2.201 7.628 -17.022 1.00 87.50 141 PRO A C 1
ATOM 1129 O O . PRO A 1 141 ? -1.512 6.626 -16.888 1.00 87.50 141 PRO A O 1
ATOM 1132 N N . GLU A 1 142 ? -1.797 8.820 -16.589 1.00 88.06 142 GLU A N 1
ATOM 1133 C CA . GLU A 1 142 ? -0.499 9.057 -15.947 1.00 88.06 142 GLU A CA 1
ATOM 1134 C C . GLU A 1 142 ? -0.261 8.154 -14.719 1.00 88.06 142 GLU A C 1
ATOM 1136 O O . GLU A 1 142 ? 0.861 7.697 -14.473 1.00 88.06 142 GLU A O 1
ATOM 1141 N N . TRP A 1 143 ? -1.333 7.842 -13.987 1.00 87.00 143 TRP A N 1
ATOM 1142 C CA . TRP A 1 143 ? -1.282 7.080 -12.742 1.00 87.00 143 TRP A CA 1
ATOM 1143 C C . TRP A 1 143 ? -1.642 5.607 -12.927 1.00 87.00 143 TRP A C 1
ATOM 1145 O O . TRP A 1 143 ? -1.043 4.752 -12.263 1.00 87.00 143 TRP A O 1
ATOM 1155 N N . PHE A 1 144 ? -2.605 5.323 -13.811 1.00 90.50 144 PHE A N 1
ATOM 1156 C CA . PHE A 1 144 ? -3.270 4.022 -13.916 1.00 90.50 144 PHE A CA 1
ATOM 1157 C C . PHE A 1 144 ? -3.081 3.302 -15.255 1.00 90.50 144 PHE A C 1
ATOM 1159 O O . PHE A 1 144 ? -3.547 2.172 -15.390 1.00 90.50 144 PHE A O 1
ATOM 1166 N N . LYS A 1 145 ? -2.391 3.895 -16.237 1.00 90.00 145 LYS A N 1
ATOM 1167 C CA . LYS A 1 145 ? -2.079 3.203 -17.491 1.00 90.00 145 LYS A CA 1
ATOM 1168 C C . LYS A 1 145 ? -0.762 2.423 -17.359 1.00 90.00 145 LYS A C 1
ATOM 1170 O O . LYS A 1 145 ? 0.269 3.042 -17.084 1.00 90.00 145 LYS A O 1
ATOM 1175 N N . PRO A 1 146 ? -0.760 1.095 -17.563 1.00 90.31 146 PRO A N 1
ATOM 1176 C CA . PRO A 1 146 ? 0.475 0.327 -17.614 1.00 90.31 146 PRO A CA 1
ATOM 1177 C C . PRO A 1 146 ? 1.258 0.662 -18.890 1.00 90.31 146 P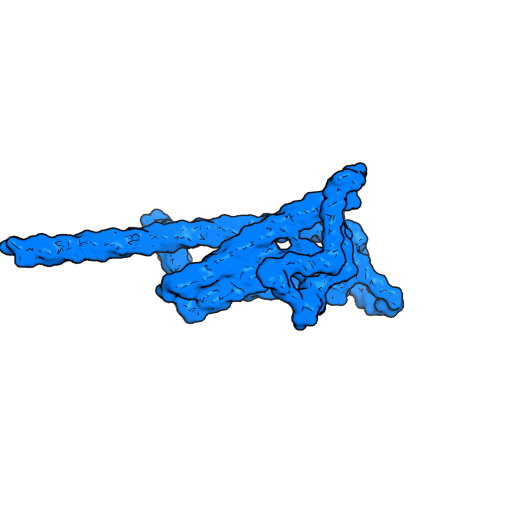RO A C 1
ATOM 1179 O O . PRO A 1 146 ? 0.682 0.862 -19.961 1.00 90.31 146 PRO A O 1
ATOM 1182 N N . THR A 1 147 ? 2.580 0.744 -18.770 1.00 88.44 147 THR A N 1
ATOM 1183 C CA . THR A 1 147 ? 3.500 1.017 -19.889 1.00 88.44 147 THR A CA 1
ATOM 1184 C C . THR A 1 147 ? 4.691 0.060 -19.937 1.00 88.44 147 THR A C 1
ATOM 1186 O O . THR A 1 147 ? 5.494 0.140 -20.869 1.00 88.44 147 THR A O 1
ATOM 1189 N N . GLY A 1 148 ? 4.815 -0.827 -18.947 1.00 85.69 148 GLY A N 1
ATOM 1190 C CA . GLY A 1 148 ? 5.858 -1.844 -18.857 1.00 85.69 148 GLY A CA 1
ATOM 1191 C C . GLY A 1 148 ? 5.290 -3.236 -18.607 1.00 85.69 148 GLY A C 1
ATOM 1192 O O . GLY A 1 148 ? 4.137 -3.393 -18.193 1.00 85.69 148 GLY A O 1
ATOM 1193 N N . ASP A 1 149 ? 6.132 -4.234 -18.839 1.00 86.62 149 ASP A N 1
ATOM 1194 C CA . ASP A 1 149 ? 5.806 -5.635 -18.615 1.00 86.62 149 ASP A CA 1
ATOM 1195 C C . ASP A 1 149 ? 5.978 -6.006 -17.140 1.00 86.62 149 ASP A C 1
ATOM 1197 O O . ASP A 1 149 ? 6.873 -5.530 -16.442 1.00 86.62 149 ASP A O 1
ATOM 1201 N N . CYS A 1 150 ? 5.092 -6.858 -16.628 1.00 86.62 150 CYS A N 1
ATOM 1202 C CA . CYS A 1 150 ? 5.228 -7.338 -15.257 1.00 86.62 150 CYS A CA 1
ATOM 1203 C C . CYS A 1 150 ? 6.465 -8.218 -15.110 1.00 86.62 150 CYS A C 1
ATOM 1205 O O . CYS A 1 150 ? 6.715 -9.087 -15.938 1.00 86.62 150 CYS A O 1
ATOM 1207 N N . GLY A 1 151 ? 7.179 -8.029 -14.005 1.00 81.94 151 GLY A N 1
ATOM 1208 C CA . GLY A 1 151 ? 8.407 -8.757 -13.711 1.00 81.94 151 GLY A CA 1
ATOM 1209 C C . GLY A 1 151 ? 9.667 -7.983 -14.081 1.00 81.94 151 GLY A C 1
ATOM 1210 O O . GLY A 1 151 ? 10.671 -8.234 -13.435 1.00 81.94 151 GLY A O 1
ATOM 1211 N N . TYR A 1 152 ? 9.595 -7.008 -14.995 1.00 86.06 152 TYR A N 1
ATOM 1212 C CA . TYR A 1 152 ? 10.720 -6.151 -15.376 1.00 86.06 152 TYR A CA 1
ATOM 1213 C C . TYR A 1 152 ? 10.557 -4.741 -14.801 1.00 86.06 152 TYR A C 1
ATOM 1215 O O . TYR A 1 152 ? 9.655 -3.991 -15.173 1.00 86.06 152 TYR A O 1
ATOM 1223 N N . ASP A 1 153 ? 11.430 -4.390 -13.868 1.00 85.88 153 ASP A N 1
ATOM 1224 C CA . ASP A 1 153 ? 11.395 -3.159 -13.077 1.00 85.88 153 ASP A CA 1
ATOM 1225 C C . ASP A 1 153 ? 12.691 -2.337 -13.192 1.00 85.88 153 ASP A C 1
ATOM 1227 O O . ASP A 1 153 ? 12.951 -1.432 -12.398 1.00 85.88 153 ASP A O 1
ATOM 1231 N N . ASN A 1 154 ? 13.492 -2.616 -14.221 1.00 89.44 154 ASN A N 1
ATOM 1232 C CA . ASN A 1 154 ? 14.686 -1.852 -14.553 1.00 89.44 154 ASN A CA 1
ATOM 1233 C C . ASN A 1 154 ? 14.343 -0.493 -15.217 1.00 89.44 154 ASN A C 1
ATOM 1235 O O . ASN A 1 154 ? 13.346 -0.372 -15.940 1.00 89.44 154 ASN A O 1
ATOM 1239 N N . PRO A 1 155 ? 15.174 0.547 -15.016 1.00 90.06 155 PRO A N 1
ATOM 1240 C CA . PRO A 1 155 ? 15.089 1.816 -15.738 1.00 90.06 155 PRO A CA 1
ATOM 1241 C C . PRO A 1 155 ? 15.165 1.640 -17.261 1.00 90.06 155 PRO A C 1
ATOM 1243 O O . PRO A 1 155 ? 16.102 1.022 -17.767 1.00 90.06 155 PRO A O 1
ATOM 1246 N N . ILE A 1 156 ? 14.234 2.246 -18.008 1.00 89.00 156 ILE A N 1
ATOM 1247 C CA . ILE A 1 156 ? 14.280 2.308 -19.480 1.00 89.00 156 ILE A CA 1
ATOM 1248 C C . ILE A 1 156 ? 14.403 3.769 -19.907 1.00 89.00 156 ILE A C 1
ATOM 1250 O O . ILE A 1 156 ? 13.408 4.475 -20.087 1.00 89.00 156 ILE A O 1
ATOM 1254 N N . ILE A 1 157 ? 15.645 4.219 -20.057 1.00 87.31 157 ILE A N 1
ATOM 1255 C CA . ILE A 1 157 ? 15.978 5.606 -20.387 1.00 87.31 157 ILE A CA 1
ATOM 1256 C C . ILE A 1 157 ? 15.644 5.877 -21.868 1.00 87.31 157 ILE A C 1
ATOM 1258 O O . ILE A 1 157 ? 16.095 5.122 -22.729 1.00 87.31 157 ILE A O 1
ATOM 1262 N N . PRO A 1 158 ? 14.880 6.936 -22.197 1.00 86.56 158 PRO A N 1
ATOM 1263 C CA . PRO A 1 158 ? 14.613 7.317 -23.583 1.00 86.56 158 PRO A CA 1
ATOM 1264 C C . PRO A 1 158 ? 15.882 7.745 -24.331 1.00 86.56 158 PRO A C 1
ATOM 1266 O O . PRO A 1 158 ? 16.745 8.425 -23.765 1.00 86.56 158 PRO A O 1
ATOM 1269 N N . ASP A 1 159 ? 15.958 7.425 -25.623 1.00 81.75 159 ASP A N 1
ATOM 1270 C CA . ASP A 1 159 ? 17.074 7.826 -26.481 1.00 81.75 159 ASP A CA 1
ATOM 1271 C C . ASP A 1 159 ? 17.240 9.356 -26.495 1.00 81.75 159 ASP A C 1
ATOM 1273 O O . ASP A 1 159 ? 16.303 10.106 -26.776 1.00 81.75 159 ASP A O 1
ATOM 1277 N N . GLY A 1 160 ? 18.446 9.833 -26.174 1.00 79.00 160 GLY A N 1
ATOM 1278 C CA . GLY A 1 160 ? 18.772 11.263 -26.135 1.00 79.00 160 GLY A CA 1
ATOM 1279 C C . GLY A 1 160 ? 18.459 11.984 -24.817 1.00 79.00 160 GLY A C 1
ATOM 1280 O O . GLY A 1 160 ? 18.683 13.194 -24.728 1.00 79.00 160 GLY A O 1
ATOM 1281 N N . ALA A 1 161 ? 17.990 11.286 -23.777 1.00 84.06 161 ALA A N 1
ATOM 1282 C CA . ALA A 1 161 ? 17.811 11.884 -22.455 1.00 84.06 161 ALA A CA 1
ATOM 1283 C C . ALA A 1 161 ? 19.165 12.275 -21.825 1.00 84.06 161 ALA A C 1
ATOM 1285 O O . ALA A 1 161 ? 20.048 11.437 -21.632 1.00 84.06 161 ALA A O 1
ATOM 1286 N N . GLN A 1 162 ? 19.328 13.551 -21.459 1.00 83.25 162 GLN A N 1
ATOM 1287 C CA . GLN A 1 162 ? 20.489 14.004 -20.688 1.00 83.25 162 GLN A CA 1
ATOM 1288 C C . GLN A 1 162 ? 20.244 13.765 -19.197 1.00 83.25 162 GLN A C 1
ATOM 1290 O O . GLN A 1 162 ? 19.442 14.454 -18.567 1.00 83.25 162 GLN A O 1
ATOM 1295 N N . LEU A 1 163 ? 20.932 12.773 -18.636 1.00 84.88 163 LEU A N 1
ATOM 1296 C CA . LEU A 1 163 ? 20.849 12.432 -17.218 1.00 84.88 163 LEU A CA 1
ATOM 1297 C C . LEU A 1 163 ? 21.843 13.272 -16.414 1.00 84.88 163 LEU A C 1
ATOM 1299 O O . LEU A 1 163 ? 23.008 13.411 -16.792 1.00 84.88 163 LEU A O 1
ATOM 1303 N N . SER A 1 164 ? 21.407 13.785 -15.263 1.00 90.44 164 SER A N 1
ATOM 1304 C CA . SER A 1 164 ? 22.342 14.350 -14.281 1.00 90.44 164 SER A CA 1
ATOM 1305 C C . SER A 1 164 ? 23.251 13.255 -13.706 1.00 90.44 164 SER A C 1
ATOM 1307 O O . SER A 1 164 ? 22.874 12.083 -13.685 1.00 90.44 164 SER A O 1
ATOM 1309 N N . SER A 1 165 ? 24.425 13.616 -13.177 1.00 91.19 165 SER A N 1
ATOM 1310 C CA . SER A 1 165 ? 25.373 12.637 -12.616 1.00 91.19 165 SER A CA 1
ATOM 1311 C C . SER A 1 165 ? 24.759 11.775 -11.508 1.00 91.19 165 SER A C 1
ATOM 1313 O O . SER A 1 165 ? 25.023 10.578 -11.442 1.00 91.19 165 SER A O 1
ATOM 1315 N N . LEU A 1 166 ? 23.906 12.369 -10.665 1.00 90.62 166 LEU A N 1
ATOM 1316 C CA . LEU A 1 166 ? 23.198 11.651 -9.603 1.00 90.62 166 LEU A CA 1
ATOM 1317 C C . LEU A 1 166 ? 22.130 10.711 -10.170 1.00 90.62 166 LEU A C 1
ATOM 1319 O O . LEU A 1 166 ? 22.024 9.570 -9.736 1.00 90.62 166 LEU A O 1
ATOM 1323 N N . GLN A 1 167 ? 21.350 11.184 -11.142 1.00 90.56 167 GLN A N 1
ATOM 1324 C CA . GLN A 1 167 ? 20.314 10.375 -11.778 1.00 90.56 167 GLN A CA 1
ATOM 1325 C C . GLN A 1 167 ? 20.929 9.167 -12.475 1.00 90.56 167 GLN A C 1
ATOM 1327 O O . GLN A 1 167 ? 20.456 8.059 -12.266 1.00 90.56 167 GLN A O 1
ATOM 1332 N N . LYS A 1 168 ? 22.034 9.372 -13.203 1.00 90.62 168 LYS A N 1
ATOM 1333 C CA . LYS A 1 168 ? 22.790 8.292 -13.835 1.00 90.62 168 LYS A CA 1
ATOM 1334 C C . LYS A 1 168 ? 23.311 7.283 -12.810 1.00 90.62 168 LYS A C 1
ATOM 1336 O O . LYS A 1 168 ? 23.108 6.090 -12.979 1.00 90.62 168 LYS A O 1
ATOM 1341 N N . ALA A 1 169 ? 23.920 7.752 -11.719 1.00 91.50 169 ALA A N 1
ATOM 1342 C CA . ALA A 1 169 ? 24.414 6.861 -10.670 1.00 91.50 169 ALA A CA 1
ATOM 1343 C C . ALA A 1 169 ? 23.298 5.985 -10.078 1.00 91.50 169 ALA A C 1
ATOM 1345 O O . ALA A 1 169 ? 23.514 4.805 -9.821 1.00 91.50 169 ALA A O 1
ATOM 1346 N N . ILE A 1 170 ? 22.099 6.543 -9.887 1.00 90.94 170 ILE A N 1
ATOM 1347 C CA . ILE A 1 170 ? 20.963 5.796 -9.340 1.00 90.94 170 ILE A CA 1
ATOM 1348 C C . ILE A 1 170 ? 20.334 4.875 -10.396 1.00 90.94 170 ILE A C 1
ATOM 1350 O O . ILE A 1 170 ? 19.975 3.749 -10.062 1.00 90.94 170 ILE A O 1
ATOM 1354 N N . THR A 1 171 ? 20.223 5.290 -11.661 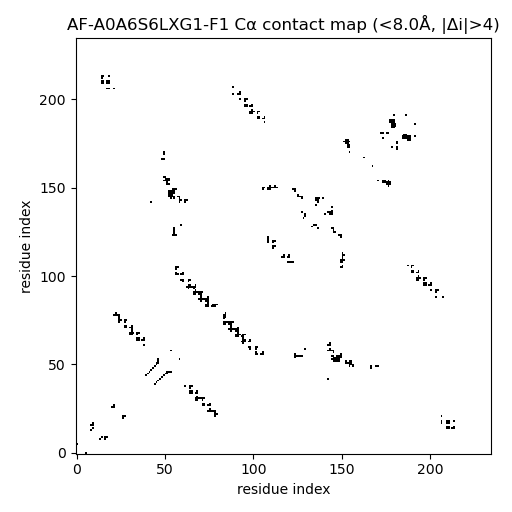1.00 89.94 171 THR A N 1
ATOM 1355 C CA . THR A 1 171 ? 19.742 4.394 -12.728 1.00 89.94 171 THR A CA 1
ATOM 1356 C C . THR A 1 171 ? 20.695 3.226 -12.953 1.00 89.94 171 THR A C 1
ATOM 1358 O O . THR A 1 171 ? 20.232 2.105 -13.128 1.00 89.94 171 THR A O 1
ATOM 1361 N N . ASP A 1 172 ? 22.008 3.463 -12.880 1.00 89.94 172 ASP A N 1
ATOM 1362 C CA . ASP A 1 172 ? 23.026 2.416 -12.998 1.00 89.94 172 ASP A CA 1
ATOM 1363 C C . ASP A 1 172 ? 22.956 1.457 -11.795 1.00 89.94 172 ASP A C 1
ATOM 1365 O O . ASP A 1 172 ? 23.054 0.241 -11.958 1.00 89.94 172 ASP A O 1
ATOM 1369 N N . PHE A 1 173 ? 22.698 1.988 -10.593 1.00 90.50 173 PHE A N 1
ATOM 1370 C CA . PHE A 1 173 ? 22.516 1.201 -9.368 1.00 90.50 173 PHE A CA 1
ATOM 1371 C C . PHE A 1 173 ? 21.297 0.264 -9.414 1.00 90.50 173 PHE A C 1
ATOM 1373 O O . PHE A 1 173 ? 21.346 -0.816 -8.835 1.00 90.50 173 PHE A O 1
ATOM 1380 N N . TYR A 1 174 ? 20.229 0.653 -10.117 1.00 91.50 174 TYR A N 1
ATOM 1381 C CA . TYR A 1 174 ? 19.016 -0.154 -10.320 1.00 91.50 174 TYR A CA 1
ATOM 1382 C C . TYR A 1 174 ? 18.930 -0.788 -11.718 1.00 91.50 174 TYR A C 1
ATOM 1384 O O . TYR A 1 174 ? 17.844 -1.150 -12.169 1.00 91.50 174 TYR A O 1
ATOM 1392 N N . SER A 1 175 ? 20.052 -0.908 -12.430 1.00 88.25 175 SER A N 1
ATOM 1393 C CA . SER A 1 175 ? 20.076 -1.409 -13.814 1.00 88.25 175 SER A CA 1
ATOM 1394 C C . SER A 1 175 ? 19.525 -2.832 -13.965 1.00 88.25 175 SER A C 1
ATOM 1396 O O . SER A 1 175 ? 18.939 -3.146 -14.999 1.00 88.25 175 SER A O 1
ATOM 1398 N N . GLU A 1 176 ? 19.640 -3.657 -12.924 1.00 86.12 176 GLU A N 1
ATOM 1399 C CA . GLU A 1 176 ? 19.123 -5.033 -12.876 1.00 86.12 176 GLU A CA 1
ATOM 1400 C C . GLU A 1 176 ? 17.703 -5.151 -12.290 1.00 86.12 176 GLU A C 1
ATOM 1402 O O . GLU A 1 176 ? 17.230 -6.256 -12.047 1.00 86.12 176 GLU A O 1
ATOM 1407 N N . GLY A 1 177 ? 17.014 -4.033 -12.050 1.00 86.31 177 GLY A N 1
ATOM 1408 C CA . GLY A 1 177 ? 15.688 -4.014 -11.427 1.00 86.31 177 GLY A CA 1
ATOM 1409 C C . GLY A 1 177 ? 15.682 -3.363 -10.047 1.00 86.31 177 GLY A C 1
ATOM 1410 O O . GLY A 1 177 ? 16.719 -2.971 -9.499 1.00 86.31 177 GLY A O 1
ATOM 1411 N N . TRP A 1 178 ? 14.487 -3.196 -9.481 1.00 89.94 178 TRP A N 1
ATOM 1412 C CA . TRP A 1 178 ? 14.323 -2.549 -8.189 1.00 89.94 178 TRP A CA 1
ATOM 1413 C C . TRP A 1 178 ? 14.460 -3.576 -7.065 1.00 89.94 178 TRP A C 1
ATOM 1415 O O . TRP A 1 178 ? 13.639 -4.479 -6.890 1.00 89.94 178 TRP A O 1
ATOM 1425 N N . TYR A 1 179 ? 15.472 -3.369 -6.230 1.00 90.81 179 TYR A N 1
ATOM 1426 C CA . TYR A 1 179 ? 15.673 -4.102 -4.984 1.00 90.81 179 TYR A CA 1
ATOM 1427 C C . TYR A 1 179 ? 15.868 -3.112 -3.845 1.00 90.81 179 TYR A C 1
ATOM 1429 O O . TYR A 1 179 ? 16.427 -2.039 -4.045 1.00 90.81 179 TYR A O 1
ATOM 1437 N N . LEU A 1 180 ? 15.475 -3.460 -2.623 1.00 88.94 180 LEU A N 1
ATOM 1438 C CA . LEU A 1 180 ? 15.729 -2.595 -1.469 1.00 88.94 180 LEU A CA 1
ATOM 1439 C C . LEU A 1 180 ? 17.238 -2.361 -1.270 1.00 88.94 180 LEU A C 1
ATOM 1441 O O . LEU A 1 180 ? 17.658 -1.275 -0.869 1.00 88.94 180 LEU A O 1
ATOM 1445 N N . TRP A 1 181 ? 18.046 -3.376 -1.588 1.00 89.62 181 TRP A N 1
ATOM 1446 C CA . TRP A 1 181 ? 19.497 -3.275 -1.704 1.00 89.62 181 TRP A CA 1
ATOM 1447 C C . TRP A 1 181 ? 20.001 -4.072 -2.927 1.00 89.62 181 TRP A C 1
ATOM 1449 O O . TRP A 1 181 ? 20.177 -5.293 -2.831 1.00 89.62 181 TRP A O 1
ATOM 1459 N N . PRO A 1 182 ? 20.242 -3.397 -4.069 1.00 87.06 182 PRO A N 1
ATOM 1460 C CA . PRO A 1 182 ? 20.658 -4.020 -5.330 1.00 87.06 182 PRO A CA 1
ATOM 1461 C C . PRO A 1 182 ? 21.925 -4.882 -5.274 1.00 87.06 182 PRO A C 1
ATOM 1463 O O . PRO A 1 182 ? 21.869 -5.995 -5.780 1.00 87.06 182 PRO A O 1
ATOM 1466 N N . PRO A 1 183 ? 23.033 -4.493 -4.603 1.00 86.38 183 PRO A N 1
ATOM 1467 C CA . PRO A 1 183 ? 24.260 -5.301 -4.625 1.00 86.38 183 PRO A CA 1
ATOM 1468 C C . PRO A 1 183 ? 24.145 -6.701 -4.004 1.00 86.38 183 PRO A C 1
ATOM 1470 O O . PRO A 1 183 ? 25.043 -7.516 -4.186 1.00 86.38 183 PRO A O 1
ATOM 1473 N N . ALA A 1 184 ? 23.095 -6.966 -3.221 1.00 87.62 184 ALA A N 1
ATOM 1474 C CA . ALA A 1 184 ? 22.829 -8.287 -2.646 1.00 87.62 184 ALA A CA 1
ATOM 1475 C C . ALA A 1 184 ? 21.478 -8.866 -3.101 1.00 87.62 184 ALA A C 1
ATOM 1477 O O . ALA A 1 184 ? 21.001 -9.809 -2.472 1.00 87.62 184 ALA A O 1
ATOM 1478 N N . HIS A 1 185 ? 20.832 -8.251 -4.106 1.00 86.50 185 HIS A N 1
ATOM 1479 C CA . HIS A 1 185 ? 19.462 -8.552 -4.559 1.00 86.50 185 HIS A CA 1
ATOM 1480 C C . HIS A 1 185 ? 18.488 -8.742 -3.388 1.00 86.50 185 HIS A C 1
ATOM 1482 O O . HIS A 1 185 ? 17.610 -9.607 -3.388 1.00 86.50 185 HIS A O 1
ATOM 1488 N N . PHE A 1 186 ? 18.673 -7.945 -2.332 1.00 87.50 186 PHE A N 1
ATOM 1489 C CA . PHE A 1 186 ? 17.929 -8.116 -1.096 1.00 87.50 186 PHE A CA 1
ATOM 1490 C C . PHE A 1 186 ? 16.568 -7.444 -1.241 1.00 87.50 186 PHE A C 1
ATOM 1492 O O . PHE A 1 186 ? 16.475 -6.216 -1.244 1.00 87.50 186 PHE A O 1
ATOM 1499 N N . MET A 1 187 ? 15.537 -8.286 -1.323 1.00 88.12 187 MET A N 1
ATOM 1500 C CA . MET A 1 187 ? 14.115 -7.959 -1.431 1.00 88.12 187 MET A CA 1
ATOM 1501 C C . MET A 1 187 ? 13.722 -7.118 -2.650 1.00 88.12 187 MET A C 1
ATOM 1503 O O . MET A 1 187 ? 14.110 -5.961 -2.780 1.00 88.12 187 MET A O 1
ATOM 1507 N N . ASN A 1 188 ? 12.863 -7.674 -3.504 1.00 90.56 188 ASN A N 1
ATOM 1508 C CA . ASN A 1 188 ? 12.293 -6.946 -4.641 1.00 90.56 188 ASN A CA 1
ATOM 1509 C C . ASN A 1 188 ? 11.110 -6.043 -4.217 1.00 90.56 188 ASN A C 1
ATOM 1511 O O . ASN A 1 188 ? 10.604 -6.100 -3.086 1.00 90.56 188 ASN A O 1
ATOM 1515 N N . MET A 1 189 ? 10.616 -5.224 -5.150 1.00 89.62 189 MET A N 1
ATOM 1516 C CA . MET A 1 189 ? 9.492 -4.305 -4.911 1.00 89.62 189 MET A CA 1
ATOM 1517 C C . MET A 1 189 ? 8.215 -5.037 -4.469 1.00 89.62 189 MET A C 1
ATOM 1519 O O . MET A 1 189 ? 7.473 -4.571 -3.592 1.00 89.62 189 MET A O 1
ATOM 1523 N N . ALA A 1 190 ? 7.941 -6.195 -5.066 1.00 91.06 190 ALA A N 1
ATOM 1524 C CA . ALA A 1 190 ? 6.756 -6.984 -4.770 1.00 91.06 190 ALA A CA 1
ATOM 1525 C C . ALA A 1 190 ? 6.782 -7.497 -3.321 1.00 91.06 190 ALA A C 1
ATOM 1527 O O . ALA A 1 190 ? 5.816 -7.309 -2.587 1.00 91.06 190 ALA A O 1
ATOM 1528 N N . GLN A 1 191 ? 7.912 -8.021 -2.851 1.00 93.25 191 GLN A N 1
ATOM 1529 C CA . GLN A 1 191 ? 8.107 -8.493 -1.480 1.00 93.25 191 GLN A CA 1
ATOM 1530 C C . GLN A 1 191 ? 7.977 -7.361 -0.460 1.00 93.25 191 GLN A C 1
ATOM 1532 O O . GLN A 1 191 ? 7.249 -7.499 0.528 1.00 93.25 191 GLN A O 1
ATOM 1537 N N . CYS A 1 192 ? 8.609 -6.210 -0.717 1.00 93.94 192 CYS A N 1
ATOM 1538 C CA . CYS A 1 192 ? 8.463 -5.025 0.132 1.00 93.94 192 CYS A CA 1
ATOM 1539 C C . CYS A 1 192 ? 6.993 -4.600 0.261 1.00 93.94 192 CYS A C 1
ATOM 1541 O O . CYS A 1 192 ? 6.519 -4.300 1.363 1.00 93.94 192 CYS A O 1
ATOM 1543 N N . THR A 1 193 ? 6.246 -4.605 -0.846 1.00 93.75 193 THR A N 1
ATOM 1544 C CA . THR A 1 193 ? 4.826 -4.227 -0.839 1.00 93.75 193 THR A CA 1
ATOM 1545 C C . THR A 1 193 ? 3.931 -5.291 -0.193 1.00 93.75 193 THR A C 1
ATOM 1547 O O . THR A 1 193 ? 3.058 -4.910 0.587 1.00 93.75 193 THR A O 1
ATOM 1550 N N . VAL A 1 194 ? 4.181 -6.597 -0.392 1.00 95.69 194 VAL A N 1
ATOM 1551 C CA . VAL A 1 194 ? 3.477 -7.686 0.323 1.00 95.69 194 VAL A CA 1
ATOM 1552 C C . VAL A 1 194 ? 3.618 -7.506 1.830 1.00 95.69 194 VAL A C 1
ATOM 1554 O O . VAL A 1 194 ? 2.615 -7.516 2.543 1.00 95.69 194 VAL A O 1
ATOM 1557 N N . ILE A 1 195 ? 4.846 -7.321 2.322 1.00 95.69 195 ILE A N 1
ATOM 1558 C CA . ILE A 1 195 ? 5.104 -7.172 3.759 1.00 95.69 195 ILE A CA 1
ATOM 1559 C C . ILE A 1 195 ? 4.424 -5.911 4.284 1.00 95.69 195 ILE A C 1
ATOM 1561 O O . ILE A 1 195 ? 3.746 -5.963 5.307 1.00 95.69 195 ILE A O 1
ATOM 1565 N N . THR A 1 196 ? 4.542 -4.795 3.564 1.00 94.69 196 THR A N 1
ATOM 1566 C CA . THR A 1 196 ? 3.927 -3.524 3.968 1.00 94.69 196 THR A CA 1
ATOM 1567 C C . THR A 1 196 ? 2.410 -3.657 4.098 1.00 94.69 196 THR A C 1
ATOM 1569 O O . THR A 1 196 ? 1.853 -3.365 5.157 1.00 94.69 196 THR A O 1
ATOM 1572 N N . PHE A 1 197 ? 1.727 -4.148 3.060 1.00 96.56 197 PHE A N 1
ATOM 1573 C CA . PHE A 1 197 ? 0.279 -4.337 3.118 1.00 96.56 197 PHE A CA 1
ATOM 1574 C C . PHE A 1 197 ? -0.134 -5.402 4.135 1.00 96.56 197 PHE A C 1
ATOM 1576 O O . PHE A 1 197 ? -1.145 -5.217 4.806 1.00 96.56 197 PHE A O 1
ATOM 1583 N N . GLY A 1 198 ? 0.637 -6.482 4.287 1.00 96.31 198 GLY A N 1
ATOM 1584 C CA . GLY A 1 198 ? 0.363 -7.547 5.250 1.00 96.31 198 GLY A CA 1
ATOM 1585 C C . GLY A 1 198 ? 0.443 -7.062 6.697 1.00 96.31 198 GLY A C 1
ATOM 1586 O O . GLY A 1 198 ? -0.464 -7.321 7.488 1.00 96.31 198 GLY A O 1
ATOM 1587 N N . VAL A 1 199 ? 1.480 -6.289 7.031 1.00 95.94 199 VAL A N 1
ATOM 1588 C CA . VAL A 1 199 ? 1.628 -5.660 8.349 1.00 95.94 199 VAL A CA 1
ATOM 1589 C C . VAL A 1 199 ? 0.479 -4.687 8.600 1.00 95.94 199 VAL A C 1
ATOM 1591 O O . VAL A 1 199 ? -0.160 -4.757 9.649 1.00 95.94 199 VAL A O 1
ATOM 1594 N N . ILE A 1 200 ? 0.156 -3.818 7.636 1.00 95.00 200 ILE A N 1
ATOM 1595 C CA . ILE A 1 200 ? -0.947 -2.861 7.797 1.00 95.00 200 ILE A CA 1
ATOM 1596 C C . ILE A 1 200 ? -2.289 -3.585 7.961 1.00 95.00 200 ILE A C 1
ATOM 1598 O O . ILE A 1 200 ? -3.063 -3.228 8.847 1.00 95.00 200 ILE A O 1
ATOM 1602 N N . LEU A 1 201 ? -2.554 -4.626 7.168 1.00 96.38 201 LEU A N 1
ATOM 1603 C CA . LEU A 1 201 ? -3.763 -5.439 7.280 1.00 96.38 201 LEU A CA 1
ATOM 1604 C C . LEU A 1 201 ? -3.875 -6.071 8.672 1.00 96.38 201 LEU A C 1
ATOM 1606 O O . LEU A 1 201 ? -4.931 -5.982 9.294 1.00 96.38 201 LEU A O 1
ATOM 1610 N N . LEU A 1 202 ? -2.789 -6.646 9.197 1.00 96.19 202 LEU A N 1
ATOM 1611 C CA . LEU A 1 202 ? -2.767 -7.213 10.546 1.00 96.19 202 LEU A CA 1
ATOM 1612 C C . LEU A 1 202 ? -3.101 -6.155 11.606 1.00 96.19 202 LEU A C 1
ATOM 1614 O O . LEU A 1 202 ? -3.971 -6.385 12.448 1.00 96.19 202 LEU A O 1
ATOM 1618 N N . PHE A 1 203 ? -2.465 -4.982 11.544 1.00 93.81 203 PHE A N 1
ATOM 1619 C CA . PHE A 1 203 ? -2.761 -3.879 12.461 1.00 93.81 203 PHE A CA 1
ATOM 1620 C C . PHE A 1 203 ? -4.222 -3.428 12.369 1.00 93.81 203 PHE A C 1
ATOM 1622 O O . PHE A 1 203 ? -4.861 -3.228 13.403 1.00 93.81 203 PHE A O 1
ATOM 1629 N N . LEU A 1 204 ? -4.772 -3.304 11.158 1.00 94.12 204 LEU A N 1
ATOM 1630 C CA . LEU A 1 204 ? -6.169 -2.922 10.939 1.00 94.12 204 LEU A CA 1
ATOM 1631 C C . LEU A 1 204 ? -7.144 -3.963 11.499 1.00 94.12 204 LEU A C 1
ATOM 1633 O O . LEU A 1 204 ? -8.135 -3.581 12.117 1.00 94.12 204 LEU A O 1
ATOM 1637 N N . LEU A 1 205 ? -6.864 -5.258 11.331 1.00 95.00 205 LEU A N 1
ATOM 1638 C CA . LEU A 1 205 ? -7.699 -6.335 11.866 1.00 95.00 205 LEU A CA 1
ATOM 1639 C C . LEU A 1 205 ? -7.683 -6.356 13.397 1.00 95.00 205 LEU A C 1
ATOM 1641 O O . LEU A 1 205 ? -8.744 -6.408 14.017 1.00 95.00 205 LEU A O 1
ATOM 1645 N N . VAL A 1 206 ? -6.502 -6.251 14.015 1.00 93.81 206 VAL A N 1
ATOM 1646 C CA . VAL A 1 206 ? -6.376 -6.170 15.480 1.00 93.81 206 VAL A CA 1
ATOM 1647 C C . VAL A 1 206 ? -7.114 -4.941 16.010 1.00 93.81 206 VAL A C 1
ATOM 1649 O O . VAL A 1 206 ? -7.903 -5.045 16.949 1.00 93.81 206 VAL A O 1
ATOM 1652 N N . ALA A 1 207 ? -6.921 -3.784 15.375 1.00 92.19 207 ALA A N 1
ATOM 1653 C CA . ALA A 1 207 ? -7.600 -2.550 15.741 1.00 92.19 207 ALA A CA 1
ATOM 1654 C C . ALA A 1 207 ? -9.132 -2.684 15.622 1.00 92.19 207 ALA A C 1
ATOM 1656 O O . ALA A 1 207 ? -9.856 -2.336 16.562 1.00 92.19 207 ALA A O 1
ATOM 1657 N N . ALA A 1 208 ? -9.633 -3.254 14.524 1.00 92.69 208 ALA A N 1
ATOM 1658 C CA . ALA A 1 208 ? -11.058 -3.493 14.322 1.00 92.69 208 ALA A CA 1
ATOM 1659 C C . ALA A 1 208 ? -11.640 -4.437 15.389 1.00 92.69 208 ALA A C 1
ATOM 1661 O O . ALA A 1 208 ? -12.684 -4.128 15.965 1.00 92.69 208 ALA A O 1
ATOM 1662 N N . VAL A 1 209 ? -10.949 -5.536 15.718 1.00 93.31 209 VAL A N 1
ATOM 1663 C CA . VAL A 1 209 ? -11.370 -6.470 16.777 1.00 93.31 209 VAL A CA 1
ATOM 1664 C C . VAL A 1 209 ? -11.425 -5.772 18.133 1.00 93.31 209 VAL A C 1
ATOM 1666 O O . VAL A 1 209 ? -12.440 -5.873 18.822 1.00 93.31 209 VAL A O 1
ATOM 1669 N N . CYS A 1 210 ? -10.389 -5.014 18.509 1.00 91.19 210 CYS A N 1
ATOM 1670 C CA . CYS A 1 210 ? -10.389 -4.275 19.772 1.00 91.19 210 CYS A CA 1
ATOM 1671 C C . CYS A 1 210 ? -11.564 -3.295 19.852 1.00 91.19 210 CYS A C 1
ATOM 1673 O O . CYS A 1 210 ? -12.244 -3.226 20.874 1.00 91.19 210 CYS A O 1
ATOM 1675 N N . TRP A 1 211 ? -11.849 -2.586 18.758 1.00 91.44 211 TRP A N 1
ATOM 1676 C CA . TRP A 1 211 ? -12.973 -1.659 18.694 1.00 91.44 211 TRP A CA 1
ATOM 1677 C C . TRP A 1 211 ? -14.329 -2.366 18.825 1.00 91.44 211 TRP A C 1
ATOM 1679 O O . TRP A 1 211 ? -15.170 -1.926 19.611 1.00 91.44 211 TRP A O 1
ATOM 1689 N N . ILE A 1 212 ? -14.533 -3.489 18.127 1.00 90.88 212 ILE A N 1
ATOM 1690 C CA . ILE A 1 212 ? -15.762 -4.293 18.223 1.00 90.88 212 ILE A CA 1
ATOM 1691 C C . ILE A 1 212 ? -15.960 -4.809 19.652 1.00 90.88 212 ILE A C 1
ATOM 1693 O O . ILE A 1 212 ? -17.050 -4.670 20.207 1.00 90.88 212 ILE A O 1
ATOM 1697 N N . VAL A 1 213 ? -14.911 -5.342 20.286 1.00 90.75 213 VAL A N 1
ATOM 1698 C CA . VAL A 1 213 ? -14.977 -5.824 21.674 1.00 90.75 213 VAL A CA 1
ATOM 1699 C C . VAL A 1 213 ? -15.343 -4.688 22.631 1.00 90.75 213 VAL A C 1
ATOM 1701 O O . VAL A 1 213 ? -16.225 -4.857 23.473 1.00 90.75 213 VAL A O 1
ATOM 1704 N N . THR A 1 214 ? -14.733 -3.508 22.489 1.00 88.88 214 THR A N 1
ATOM 1705 C CA . THR A 1 214 ? -15.082 -2.335 23.306 1.00 88.88 214 THR A CA 1
ATOM 1706 C C . THR A 1 214 ? -16.529 -1.885 23.083 1.00 88.88 214 THR A C 1
ATOM 1708 O O . THR A 1 214 ? -17.203 -1.509 24.043 1.00 88.88 214 THR A O 1
ATOM 1711 N N . LEU A 1 215 ? -17.043 -1.949 21.851 1.00 87.69 215 LEU A N 1
ATOM 1712 C CA . LEU A 1 215 ? -18.447 -1.642 21.564 1.00 87.69 215 LEU A CA 1
ATOM 1713 C C . LEU A 1 215 ? -19.411 -2.640 22.212 1.00 87.69 215 LEU A C 1
ATOM 1715 O O . LEU A 1 215 ? -20.417 -2.222 22.786 1.00 87.69 215 LEU A O 1
ATOM 1719 N N . VAL A 1 216 ? -19.109 -3.939 22.147 1.00 89.38 216 VAL A N 1
ATOM 1720 C CA . VAL A 1 216 ? -19.930 -4.988 22.772 1.00 89.38 216 VAL A CA 1
ATOM 1721 C C . VAL A 1 216 ? -19.947 -4.823 24.291 1.00 89.38 216 VAL A C 1
ATOM 1723 O O . VAL A 1 216 ? -21.027 -4.812 24.876 1.00 89.38 216 VAL A O 1
ATOM 1726 N N . ARG A 1 217 ? -18.784 -4.591 24.919 1.00 89.62 217 ARG A N 1
ATOM 1727 C CA . ARG A 1 217 ? -18.686 -4.329 26.366 1.00 89.62 217 ARG A CA 1
ATOM 1728 C C . ARG A 1 217 ? -19.550 -3.137 26.787 1.00 89.62 217 ARG A C 1
ATOM 1730 O O . ARG A 1 217 ? -20.321 -3.253 27.730 1.00 89.62 217 ARG A O 1
ATOM 1737 N N . LYS A 1 218 ? -19.496 -2.021 26.046 1.00 86.44 218 LYS A N 1
ATOM 1738 C CA . LYS A 1 218 ? -20.331 -0.835 26.324 1.00 86.44 218 LYS A CA 1
ATOM 1739 C C . LYS A 1 218 ? -21.830 -1.131 26.230 1.00 86.44 218 LYS A C 1
ATOM 1741 O O . LYS A 1 218 ? -22.590 -0.661 27.070 1.00 86.44 218 LYS A O 1
ATOM 1746 N N . ARG A 1 219 ? -22.255 -1.915 25.232 1.00 87.44 219 ARG A N 1
ATOM 1747 C CA . ARG A 1 219 ? -23.662 -2.330 25.085 1.00 87.44 219 ARG A CA 1
ATOM 1748 C C . ARG A 1 219 ? -24.121 -3.224 26.237 1.00 87.44 219 ARG A C 1
ATOM 1750 O O . ARG A 1 219 ? -25.228 -3.041 26.725 1.00 87.44 219 ARG A O 1
ATOM 1757 N N . GLN A 1 220 ? -23.274 -4.150 26.686 1.00 88.12 220 GLN A N 1
ATOM 1758 C CA . GLN A 1 220 ? -23.571 -5.017 27.831 1.00 88.12 220 GLN A CA 1
ATOM 1759 C C . GLN A 1 220 ? -23.702 -4.222 29.135 1.00 88.12 220 GLN A C 1
ATOM 1761 O O . GLN A 1 220 ? -24.646 -4.451 29.885 1.00 88.12 220 GLN A O 1
ATOM 1766 N N . SER A 1 221 ? -22.807 -3.260 29.383 1.00 85.69 221 SER A N 1
ATOM 1767 C CA . SER A 1 221 ? -22.900 -2.380 30.554 1.00 85.69 221 SER A CA 1
ATOM 1768 C C . SER A 1 221 ? -24.192 -1.561 30.556 1.00 85.69 221 SER A C 1
ATOM 1770 O O . SER A 1 221 ? -24.872 -1.526 31.575 1.00 85.69 221 SER A O 1
ATOM 1772 N N . ALA A 1 222 ? -24.576 -0.983 29.412 1.00 84.38 222 ALA A N 1
ATOM 1773 C CA . ALA A 1 222 ? -25.821 -0.221 29.291 1.00 84.38 222 ALA A CA 1
ATOM 1774 C C . ALA A 1 222 ? -27.068 -1.089 29.549 1.00 84.38 222 ALA A C 1
ATOM 1776 O O . ALA A 1 222 ? -27.956 -0.685 30.293 1.00 84.38 222 ALA A O 1
ATOM 1777 N N . ALA A 1 223 ? -27.103 -2.312 29.008 1.00 83.38 223 ALA A N 1
ATOM 1778 C CA . ALA A 1 223 ? -28.206 -3.246 29.241 1.00 83.38 223 ALA A CA 1
ATOM 1779 C C . ALA A 1 223 ? -28.311 -3.687 30.716 1.00 83.38 223 ALA A C 1
ATOM 1781 O O . ALA A 1 223 ? -29.411 -3.841 31.252 1.00 83.38 223 ALA A O 1
ATOM 1782 N N . HIS A 1 224 ? -27.173 -3.878 31.393 1.00 80.62 224 HIS A N 1
ATOM 1783 C CA . HIS A 1 224 ? -27.147 -4.220 32.817 1.00 80.62 224 HIS A CA 1
ATOM 1784 C C . HIS A 1 224 ? -27.608 -3.046 33.698 1.00 80.62 224 HIS A C 1
ATOM 1786 O O . HIS A 1 224 ? -28.303 -3.256 34.693 1.00 80.62 224 HIS A O 1
ATOM 1792 N N . GLU A 1 225 ? -27.239 -1.815 33.347 1.00 80.31 225 GLU A N 1
ATOM 1793 C CA . GLU A 1 225 ? -27.637 -0.604 34.071 1.00 80.31 225 GLU A CA 1
ATOM 1794 C C . GLU A 1 225 ? -29.140 -0.326 33.926 1.00 80.31 225 GLU A C 1
ATOM 1796 O O . GLU A 1 225 ? -29.813 -0.059 34.922 1.00 80.31 225 GLU A O 1
ATOM 1801 N N . GLU A 1 226 ? -29.699 -0.517 32.725 1.00 79.38 226 GLU A N 1
ATOM 1802 C CA . GLU A 1 226 ? -31.150 -0.494 32.510 1.00 79.38 226 GLU A CA 1
ATOM 1803 C C . GLU A 1 226 ? -31.856 -1.548 33.373 1.00 79.38 226 GLU A C 1
ATOM 1805 O O . GLU A 1 226 ? -32.773 -1.215 34.121 1.00 79.38 226 GLU A O 1
ATOM 1810 N N . THR A 1 227 ? -31.389 -2.802 33.347 1.00 75.75 227 THR A N 1
ATOM 1811 C CA . THR A 1 227 ? -32.003 -3.906 34.109 1.00 75.75 227 THR A CA 1
ATOM 1812 C C . THR A 1 227 ? -31.976 -3.650 35.623 1.00 75.75 227 THR A C 1
ATOM 1814 O O . THR A 1 227 ? -32.986 -3.848 36.296 1.00 75.75 227 THR A O 1
ATOM 1817 N N . SER A 1 228 ? -30.854 -3.152 36.158 1.00 74.88 228 SER A N 1
ATOM 1818 C CA . SER A 1 228 ? -30.691 -2.807 37.580 1.00 74.88 228 SER A CA 1
ATOM 1819 C C . SER A 1 228 ? -31.550 -1.607 38.004 1.00 74.88 228 SER A C 1
ATOM 1821 O O . SER A 1 228 ? -32.051 -1.555 39.128 1.00 74.88 228 SER A O 1
ATOM 1823 N N . GLY A 1 229 ? -31.746 -0.634 37.108 1.00 70.44 229 GLY A N 1
ATOM 1824 C CA . GLY A 1 229 ? -32.624 0.513 37.343 1.00 70.44 229 GLY A CA 1
ATOM 1825 C C . GLY A 1 229 ? -34.110 0.142 37.413 1.00 70.44 229 GLY A C 1
ATOM 1826 O O . GLY A 1 229 ? -34.864 0.796 38.135 1.00 70.44 229 GLY A O 1
ATOM 1827 N N . TYR A 1 230 ? -34.537 -0.914 36.710 1.00 65.25 230 TYR A N 1
ATOM 1828 C CA . TYR A 1 230 ? -35.904 -1.437 36.808 1.00 65.25 230 TYR A CA 1
ATOM 1829 C C . TYR A 1 230 ? -36.144 -2.208 38.113 1.00 65.25 230 TYR A C 1
ATOM 1831 O O . TYR A 1 230 ? -37.158 -1.975 38.767 1.00 65.25 230 TYR A O 1
ATOM 1839 N N . THR A 1 231 ? -35.219 -3.074 38.541 1.00 67.19 231 THR A N 1
ATOM 1840 C CA . THR A 1 231 ? -35.351 -3.808 39.815 1.00 67.19 231 THR A CA 1
ATOM 1841 C C . THR A 1 231 ? -35.283 -2.896 41.037 1.00 67.19 231 THR A C 1
ATOM 1843 O O . THR A 1 231 ? -36.037 -3.106 41.980 1.00 67.19 231 THR A O 1
ATOM 1846 N N . GLY A 1 232 ? -34.462 -1.841 41.011 1.00 60.62 232 GLY A N 1
ATOM 1847 C CA . GLY A 1 232 ? -34.385 -0.862 42.104 1.00 60.62 232 GLY A CA 1
ATOM 1848 C C . GLY A 1 232 ? -35.613 0.050 42.257 1.00 60.62 232 GLY A C 1
ATOM 1849 O O . GLY A 1 232 ? -35.745 0.703 43.283 1.00 60.62 232 GLY A O 1
ATOM 1850 N N . LYS A 1 233 ? -36.509 0.110 41.261 1.00 59.22 233 LYS A N 1
ATOM 1851 C CA . LYS A 1 233 ? -37.783 0.856 41.335 1.00 59.22 233 LYS A CA 1
ATOM 1852 C C . LYS A 1 233 ? -38.977 0.000 41.777 1.00 59.22 233 LYS A C 1
ATOM 1854 O O . LYS A 1 233 ? -40.053 0.550 41.989 1.00 59.22 233 LYS A O 1
ATOM 1859 N N . LEU A 1 234 ? -38.810 -1.322 41.849 1.00 56.56 234 LEU A N 1
ATOM 1860 C CA . LEU A 1 234 ? -39.853 -2.288 42.225 1.00 56.56 234 LEU A CA 1
ATOM 1861 C C . LEU A 1 234 ? -39.731 -2.777 43.682 1.00 56.56 234 LEU A C 1
ATOM 1863 O O . LEU A 1 234 ? -40.590 -3.537 44.125 1.00 56.56 234 LEU A O 1
ATOM 1867 N N . ALA A 1 235 ? -38.680 -2.361 44.396 1.00 50.00 235 ALA A N 1
ATOM 1868 C CA . ALA A 1 235 ? -38.463 -2.588 45.826 1.00 50.00 235 ALA A CA 1
ATOM 1869 C C . ALA A 1 235 ? -38.779 -1.312 46.617 1.00 50.00 235 ALA A C 1
ATOM 1871 O O . ALA A 1 235 ? -39.292 -1.448 47.749 1.00 50.00 235 ALA A O 1
#

Solvent-accessible surface area (backbone atoms only — not comparable to full-atom values): 12146 Å² total; per-residue (Å²): 132,60,71,68,59,54,55,52,45,39,73,76,38,50,48,58,45,55,34,56,53,60,48,38,42,62,60,27,46,48,52,16,52,53,30,47,49,53,46,48,46,50,44,57,47,41,34,65,68,41,31,22,44,46,14,40,49,51,30,51,37,45,49,16,32,49,34,26,20,50,12,16,51,52,18,31,75,46,34,80,39,67,68,40,34,50,54,12,47,52,32,31,46,50,12,22,53,51,22,26,53,35,20,51,52,39,37,53,37,28,50,29,71,75,43,94,46,83,87,61,68,81,70,66,53,84,70,77,83,44,80,93,71,50,63,47,44,75,77,41,37,94,72,42,44,46,76,33,58,62,51,57,49,31,46,59,78,63,92,87,67,88,69,53,75,66,53,45,54,52,37,61,60,26,55,91,22,55,34,81,39,49,99,72,66,41,51,42,62,30,54,54,44,25,51,52,23,47,53,50,36,52,53,51,51,53,48,51,51,26,35,52,52,48,51,52,53,53,53,51,52,53,54,51,49,54,54,52,56,53,56,68,73,76,112